Protein AF-A0A259JWK7-F1 (afdb_monomer_lite)

Foldseek 3Di:
DVQKAKWQFPVNQKIKIWSLDQDPVGDTDIDIGGNHDDPVRVVLLVVLVVLLNVLLVLLLQLLVLLVVCVVVLVVLVVVLVVLLVCLVVDDDLVSLVVSLVVLVVSLVSLVVSCVVRVVSLVSSVVSVVSSVVSLVNRPTDDDPPHHHPCVSSCVVSVVSNVSSVVSNVSSVVSNVSSVVSSVVSVVVSVVVVVVVVVVVVVVVVVVVVVVVVVVVVVLVVVLVVQLVVQLVVQLVVLVCCVVVVVCVVVVDPDPSVVSSVVSSVVSSVVSVVVSVVVVVVVVPPD

Secondary structure (DSSP, 8-state):
-TT-EEEEETTTTEEEEE---B-TTSPBP-EEEESS--HHHHHHHHHHHHHHHHHHHHHHTHHHHHHHHHHHHHHHHHHHHHHHHHHHH--SHHHHHHHHHHHHHHHHHHHHHHHHHHHHHHHHHHHHHHHHHHHHHH--EEPTTS--HHHHHHHHHHHHHHHHHHHHHHHHHHHHHHHHHHHHHHHHHHHHHHHHHHHHHHHHHHHHHHHHHHHHHHHHHHHHHHHHHHHHHHHHHHHHHHHTT-HHHHT----HHHHHHHHHHHHHHHHHHHHHHHHHHHSS--

Radius of gyration: 49.12 Å; chains: 1; bounding box: 76×31×148 Å

Sequence (286 aa):
RASLARSDVVNNAAEIVTDFKPDPSGFVRILVRDRGLGAEGAGALVQRVLEIETYRLLALLGLPEAQRLAPQIGKIEARLAQATNEMRQSEGLAANNALLDELVALAAELEAGATASLFRFGASRAYSEIVRLRLAIIREEQVAGFPTWQQFLERRMAPAMRTCLSVEERQSNISAKLARAADLLRTRVDVELEQQNRDLLTSMNERTRLQLRLQRTVEGLSVAAISYYVVSLVHLLAEGLHEGHLDAAVGLELEPGLVTALAVPVAVLAVWSLVRRIRLSHGDHD

pLDDT: mean 88.27, std 11.95, range [35.59, 97.5]

Structure (mmCIF, N/CA/C/O backbone):
data_AF-A0A259JWK7-F1
#
_entry.id   AF-A0A259JWK7-F1
#
loop_
_atom_site.group_PDB
_atom_site.id
_atom_site.type_symbol
_atom_site.label_atom_id
_atom_site.label_alt_id
_atom_site.label_comp_id
_atom_site.label_asym_id
_atom_site.label_entity_id
_atom_site.label_seq_id
_atom_site.pdbx_PDB_ins_code
_atom_site.Cartn_x
_atom_site.Cartn_y
_atom_site.Cartn_z
_atom_site.occupancy
_atom_site.B_iso_or_equiv
_atom_site.auth_seq_id
_atom_site.auth_comp_id
_atom_site.auth_asym_id
_atom_site.auth_atom_id
_atom_site.pdbx_PDB_model_num
ATOM 1 N N . ARG A 1 1 ? 4.428 -0.960 -41.294 1.00 49.16 1 ARG A N 1
ATOM 2 C CA . ARG A 1 1 ? 5.047 0.385 -41.143 1.00 49.16 1 ARG A CA 1
ATOM 3 C C . ARG A 1 1 ? 4.681 1.077 -39.826 1.00 49.16 1 ARG A C 1
ATOM 5 O O . ARG A 1 1 ? 5.573 1.662 -39.241 1.00 49.16 1 ARG A O 1
ATOM 12 N N . ALA A 1 2 ? 3.448 0.967 -39.312 1.00 59.84 2 ALA A N 1
ATOM 13 C CA . ALA A 1 2 ? 3.013 1.666 -38.087 1.00 59.84 2 ALA A CA 1
ATOM 14 C C . ALA A 1 2 ? 3.748 1.290 -36.771 1.00 59.84 2 ALA A C 1
ATOM 16 O O . ALA A 1 2 ? 3.548 1.954 -35.755 1.00 59.84 2 ALA A O 1
ATOM 17 N N . SER A 1 3 ? 4.590 0.246 -36.764 1.00 80.56 3 SER A N 1
ATOM 18 C CA . SER A 1 3 ? 5.367 -0.171 -35.587 1.00 80.56 3 SER A CA 1
ATOM 19 C C . SER A 1 3 ? 6.868 0.109 -35.674 1.00 80.56 3 SER A C 1
ATOM 21 O O . SER A 1 3 ? 7.558 -0.256 -34.737 1.00 80.56 3 SER A O 1
ATOM 23 N N . LEU A 1 4 ? 7.387 0.723 -36.742 1.00 92.69 4 LEU A N 1
ATOM 24 C CA . LEU A 1 4 ? 8.828 0.973 -36.865 1.00 92.69 4 LEU A CA 1
ATOM 25 C C . LEU A 1 4 ? 9.195 2.305 -36.198 1.00 92.69 4 LEU A C 1
ATOM 27 O O . LEU A 1 4 ? 8.617 3.331 -36.554 1.00 92.69 4 LEU A O 1
ATOM 31 N N . ALA A 1 5 ? 10.146 2.287 -35.268 1.00 95.31 5 ALA A N 1
ATOM 32 C CA . ALA A 1 5 ? 10.790 3.468 -34.704 1.00 95.31 5 ALA A CA 1
ATOM 33 C C . ALA A 1 5 ? 12.140 3.691 -35.390 1.00 95.31 5 ALA A C 1
ATOM 35 O O . ALA A 1 5 ? 12.911 2.746 -35.584 1.00 95.31 5 ALA A O 1
ATOM 36 N N . ARG A 1 6 ? 12.407 4.937 -35.778 1.00 96.94 6 ARG A N 1
ATOM 37 C CA . ARG A 1 6 ? 13.606 5.317 -36.524 1.00 96.94 6 ARG A CA 1
ATOM 38 C C . ARG A 1 6 ? 14.047 6.709 -36.101 1.00 96.94 6 ARG A C 1
ATOM 40 O O . ARG A 1 6 ? 13.255 7.646 -36.181 1.00 96.94 6 ARG A O 1
ATOM 47 N N . SER A 1 7 ? 15.311 6.815 -35.721 1.00 96.88 7 SER A N 1
ATOM 48 C CA . SER A 1 7 ? 15.931 8.067 -35.299 1.00 96.88 7 SER A CA 1
ATOM 49 C C . SER A 1 7 ? 17.318 8.174 -35.911 1.00 96.88 7 SER A C 1
ATOM 51 O O . SER A 1 7 ? 18.069 7.193 -35.911 1.00 96.88 7 SER A O 1
ATOM 53 N N . ASP A 1 8 ? 17.663 9.365 -36.384 1.00 97.50 8 ASP A N 1
ATOM 54 C CA . ASP A 1 8 ? 19.062 9.722 -36.586 1.00 97.50 8 ASP A CA 1
ATOM 55 C C . ASP A 1 8 ? 19.640 10.135 -35.222 1.00 97.50 8 ASP A C 1
ATOM 57 O O . ASP A 1 8 ? 18.932 10.679 -34.376 1.00 97.50 8 ASP A O 1
ATOM 61 N N . VAL A 1 9 ? 20.892 9.784 -34.938 1.00 96.19 9 VAL A N 1
ATOM 62 C CA . VAL A 1 9 ? 21.480 9.909 -33.595 1.00 96.19 9 VAL A CA 1
ATOM 63 C C . VAL A 1 9 ? 22.920 10.384 -33.662 1.00 96.19 9 VAL A C 1
ATOM 65 O O . VAL A 1 9 ? 23.575 10.269 -34.699 1.00 96.19 9 VAL A O 1
ATOM 68 N N . VAL A 1 10 ? 23.432 10.892 -32.535 1.00 93.31 10 VAL A N 1
ATOM 69 C CA . VAL A 1 10 ? 24.811 11.399 -32.439 1.00 93.31 10 VAL A CA 1
ATOM 70 C C . VAL A 1 10 ? 25.071 12.451 -33.533 1.00 93.31 10 VAL A C 1
ATOM 72 O O . VAL A 1 10 ? 26.026 12.357 -34.296 1.00 93.31 10 VAL A O 1
ATOM 75 N N . ASN A 1 11 ? 24.182 13.448 -33.634 1.00 91.12 11 ASN A N 1
ATOM 76 C CA . ASN A 1 11 ? 24.221 14.515 -34.646 1.00 91.12 11 ASN A CA 1
ATOM 77 C C . ASN A 1 11 ? 24.266 13.968 -36.092 1.00 91.12 11 ASN A C 1
ATOM 79 O O . ASN A 1 11 ? 25.140 14.340 -36.875 1.00 91.12 11 ASN A O 1
ATOM 83 N N . ASN A 1 12 ? 23.359 13.048 -36.437 1.00 92.62 12 ASN A N 1
ATOM 84 C CA . ASN A 1 12 ? 23.276 12.373 -37.745 1.00 92.62 12 ASN A CA 1
ATOM 85 C C . ASN A 1 12 ? 24.453 11.446 -38.122 1.00 92.62 12 ASN A C 1
ATOM 87 O O . ASN A 1 12 ? 24.474 10.918 -39.238 1.00 92.62 12 ASN A O 1
ATOM 91 N N . ALA A 1 13 ? 25.400 11.185 -37.212 1.00 94.31 13 ALA A N 1
ATOM 92 C CA . ALA A 1 13 ? 26.530 10.283 -37.458 1.00 94.31 13 ALA A CA 1
ATOM 93 C C . ALA A 1 13 ? 26.144 8.793 -37.443 1.00 94.31 13 ALA A C 1
ATOM 95 O O . ALA A 1 13 ? 26.915 7.949 -37.897 1.00 94.31 13 ALA A O 1
ATOM 96 N N . ALA A 1 14 ? 24.952 8.456 -36.950 1.00 97.06 14 ALA A N 1
ATOM 97 C CA . ALA A 1 14 ? 24.379 7.124 -37.069 1.00 97.06 14 ALA A CA 1
ATOM 98 C C . ALA A 1 14 ? 22.852 7.162 -37.100 1.00 97.06 14 ALA A C 1
ATOM 100 O O . ALA A 1 14 ? 22.220 8.190 -36.878 1.00 97.06 14 ALA A O 1
ATOM 101 N N . GLU A 1 15 ? 22.266 6.005 -37.369 1.00 97.31 15 GLU A N 1
ATOM 102 C CA . GLU A 1 15 ? 20.828 5.786 -37.385 1.00 97.31 15 GLU A CA 1
ATOM 103 C C . GLU A 1 15 ? 20.481 4.523 -36.604 1.00 97.31 15 GLU A C 1
ATOM 105 O O . GLU A 1 15 ? 21.136 3.489 -36.755 1.00 97.31 15 GLU A O 1
ATOM 110 N N . ILE A 1 16 ? 19.424 4.596 -35.796 1.00 97.44 16 ILE A N 1
ATOM 111 C CA . ILE A 1 16 ? 18.901 3.459 -35.039 1.00 97.44 16 ILE A CA 1
ATOM 112 C C . ILE A 1 16 ? 17.477 3.132 -35.477 1.00 97.44 16 ILE A C 1
ATOM 114 O O . ILE A 1 16 ? 16.615 4.008 -35.588 1.00 97.44 16 ILE A O 1
ATOM 118 N N . VAL A 1 17 ? 17.220 1.850 -35.737 1.00 97.44 17 VAL A N 1
ATOM 119 C CA . VAL A 1 17 ? 15.931 1.370 -36.246 1.00 97.44 17 VAL A CA 1
ATOM 120 C C . VAL A 1 17 ? 15.524 0.082 -35.545 1.00 97.44 17 VAL A C 1
ATOM 122 O O . VAL A 1 17 ? 16.284 -0.884 -35.503 1.00 97.44 17 VAL A O 1
ATOM 125 N N . THR A 1 18 ? 14.300 0.041 -35.030 1.00 96.06 18 THR A N 1
ATOM 126 C CA . THR A 1 18 ? 13.694 -1.183 -34.491 1.00 96.06 18 THR A CA 1
ATOM 127 C C . THR A 1 18 ? 12.175 -1.057 -34.473 1.00 96.06 18 THR A C 1
ATOM 129 O O . THR A 1 18 ? 11.631 0.046 -34.480 1.00 96.06 18 THR A O 1
ATOM 132 N N . ASP A 1 19 ? 11.465 -2.179 -34.459 1.00 93.69 19 ASP A N 1
ATOM 133 C CA . ASP A 1 19 ? 10.025 -2.219 -34.209 1.00 93.69 19 ASP A CA 1
ATOM 134 C C . ASP A 1 19 ? 9.667 -2.665 -32.779 1.00 93.69 19 ASP A C 1
ATOM 136 O O . ASP A 1 19 ? 8.480 -2.757 -32.446 1.00 93.69 19 ASP A O 1
ATOM 140 N N . PHE A 1 20 ? 10.682 -2.920 -31.938 1.00 92.62 20 PHE A N 1
ATOM 141 C CA . PHE A 1 20 ? 10.568 -3.469 -30.581 1.00 92.62 20 PHE A CA 1
ATOM 142 C C . PHE A 1 20 ? 9.717 -4.742 -30.489 1.00 92.62 20 PHE A C 1
ATOM 144 O O . PHE A 1 20 ? 9.185 -5.070 -29.422 1.00 92.62 20 PHE A O 1
ATOM 151 N N . LYS A 1 21 ? 9.556 -5.461 -31.604 1.00 91.88 21 LYS A N 1
ATOM 152 C CA . LYS A 1 21 ? 8.800 -6.702 -31.639 1.00 91.88 21 LYS A CA 1
ATOM 153 C C . LYS A 1 21 ? 9.763 -7.861 -31.379 1.00 91.88 21 LYS A C 1
ATOM 155 O O . LYS A 1 21 ? 10.733 -8.005 -32.124 1.00 91.88 21 LYS A O 1
ATOM 160 N N . PRO A 1 22 ? 9.515 -8.692 -30.353 1.00 92.31 22 PRO A N 1
ATOM 161 C CA . PRO A 1 22 ? 10.289 -9.907 -30.184 1.00 92.31 22 PRO A CA 1
ATOM 162 C C . PRO A 1 22 ? 10.011 -10.849 -31.359 1.00 92.31 22 PRO A C 1
ATOM 164 O O . PRO A 1 22 ? 8.868 -10.990 -31.812 1.00 92.31 22 PRO A O 1
ATOM 167 N N . ASP A 1 23 ? 11.061 -11.479 -31.865 1.00 92.19 23 ASP A N 1
ATOM 168 C CA . ASP A 1 23 ? 10.947 -12.582 -32.809 1.00 92.19 23 ASP A CA 1
ATOM 169 C C . ASP A 1 23 ? 10.484 -13.872 -32.089 1.00 92.19 23 ASP A C 1
ATOM 171 O O . ASP A 1 23 ? 10.299 -13.864 -30.867 1.00 92.19 23 ASP A O 1
ATOM 175 N N . PRO A 1 24 ? 10.235 -14.990 -32.801 1.00 94.75 24 PRO A N 1
ATOM 176 C CA . PRO A 1 24 ? 9.791 -16.237 -32.170 1.00 94.75 24 PRO A CA 1
ATOM 177 C C . PRO A 1 24 ? 10.747 -16.794 -31.105 1.00 94.75 24 PRO A C 1
ATOM 179 O O . PRO A 1 24 ? 10.321 -17.587 -30.271 1.00 94.75 24 PRO A O 1
ATOM 182 N N . SER A 1 25 ? 12.013 -16.372 -31.117 1.00 93.88 25 SER A N 1
ATOM 183 C CA . SER A 1 25 ? 13.021 -16.745 -30.125 1.00 93.88 25 SER A CA 1
ATOM 184 C C . SER A 1 25 ? 13.060 -15.781 -28.931 1.00 93.88 25 SER A C 1
ATOM 186 O O . SER A 1 25 ? 13.858 -15.974 -28.018 1.00 93.88 25 SER A O 1
ATOM 188 N N . GLY A 1 26 ? 12.211 -14.747 -28.918 1.00 90.50 26 GLY A N 1
ATOM 189 C CA . GLY A 1 26 ? 12.101 -13.766 -27.839 1.00 90.50 26 GLY A CA 1
ATOM 190 C C . GLY A 1 26 ? 13.043 -12.567 -27.962 1.00 90.50 26 GLY A C 1
ATOM 191 O O . GLY A 1 26 ? 13.050 -11.721 -27.070 1.00 90.50 26 GLY A O 1
ATOM 192 N N . PHE A 1 27 ? 13.814 -12.451 -29.049 1.00 92.00 27 PHE A N 1
ATOM 193 C CA . PHE A 1 27 ? 14.790 -11.374 -29.217 1.00 92.00 27 PHE A CA 1
ATOM 194 C C . PHE A 1 27 ? 14.227 -10.220 -30.042 1.00 92.00 27 PHE A C 1
ATOM 196 O O . PHE A 1 27 ? 13.566 -10.420 -31.061 1.00 92.00 27 PHE A O 1
ATOM 203 N N . VAL A 1 28 ? 14.533 -8.990 -29.631 1.00 94.12 28 VAL A N 1
ATOM 204 C CA . VAL A 1 28 ? 14.253 -7.789 -30.423 1.00 94.12 28 VAL A CA 1
ATOM 205 C C . VAL A 1 28 ? 15.433 -7.513 -31.344 1.00 94.12 28 VAL A C 1
ATOM 207 O O . VAL A 1 28 ? 16.586 -7.486 -30.916 1.00 94.12 28 VAL A O 1
ATOM 210 N N . ARG A 1 29 ? 15.144 -7.272 -32.623 1.00 94.88 29 ARG A N 1
ATOM 211 C CA . ARG A 1 29 ? 16.168 -6.886 -33.597 1.00 94.88 29 ARG A CA 1
ATOM 212 C C . ARG A 1 29 ? 16.310 -5.379 -33.631 1.00 94.88 29 ARG A C 1
ATOM 214 O O . ARG A 1 29 ? 15.329 -4.649 -33.779 1.00 94.88 29 ARG A O 1
ATOM 221 N N . ILE A 1 30 ? 17.549 -4.929 -33.532 1.00 96.69 30 ILE A N 1
ATOM 222 C CA . ILE A 1 30 ? 17.899 -3.521 -33.589 1.00 96.69 30 ILE A CA 1
ATOM 223 C C . ILE A 1 30 ? 18.953 -3.343 -34.671 1.00 96.69 30 ILE A C 1
ATOM 225 O O . ILE A 1 30 ? 20.005 -3.975 -34.629 1.00 96.69 30 ILE A O 1
ATOM 229 N N . LEU A 1 31 ? 18.662 -2.480 -35.638 1.00 97.00 31 LEU A N 1
ATOM 230 C CA . LEU A 1 31 ? 19.628 -2.050 -36.634 1.00 97.00 31 LEU A CA 1
ATOM 231 C C . LEU A 1 31 ? 20.287 -0.760 -36.151 1.00 97.00 31 LEU A C 1
ATOM 233 O O . LEU A 1 31 ? 19.600 0.234 -35.920 1.00 97.00 31 LEU A O 1
ATOM 237 N N . VAL A 1 32 ? 21.614 -0.778 -36.058 1.00 97.00 32 VAL A N 1
ATOM 238 C CA . VAL A 1 32 ? 22.441 0.418 -35.893 1.00 97.00 32 VAL A CA 1
ATOM 239 C C . VAL A 1 32 ? 23.220 0.604 -37.187 1.00 97.00 32 VAL A C 1
ATOM 241 O O . VAL A 1 32 ? 24.055 -0.228 -37.539 1.00 97.00 32 VAL A O 1
ATOM 244 N N . ARG A 1 33 ? 22.912 1.667 -37.926 1.00 96.62 33 ARG A N 1
ATOM 245 C CA . ARG A 1 33 ? 23.606 2.021 -39.160 1.00 96.62 33 ARG A CA 1
ATOM 246 C C . ARG A 1 33 ? 24.603 3.129 -38.868 1.00 96.62 33 ARG A C 1
ATOM 248 O O . ARG 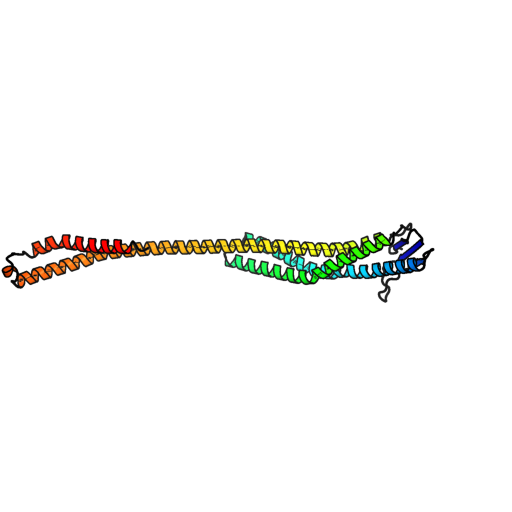A 1 33 ? 24.213 4.259 -38.591 1.00 96.62 33 ARG A O 1
ATOM 255 N N . ASP A 1 34 ? 25.877 2.795 -38.986 1.00 95.62 34 ASP A N 1
ATOM 256 C CA . ASP A 1 34 ? 26.969 3.757 -38.921 1.00 95.62 34 ASP A CA 1
ATOM 257 C C . ASP A 1 34 ? 26.997 4.649 -40.181 1.00 95.62 34 ASP A C 1
ATOM 259 O O . ASP A 1 34 ? 26.813 4.164 -41.304 1.00 95.62 34 ASP A O 1
ATOM 263 N N . ARG A 1 35 ? 27.184 5.960 -39.992 1.00 95.62 35 ARG A N 1
ATOM 264 C CA . ARG A 1 35 ? 27.345 6.975 -41.046 1.00 95.62 35 ARG A CA 1
ATOM 265 C C . ARG A 1 35 ? 28.584 7.858 -40.832 1.00 95.62 35 ARG A C 1
ATOM 267 O O . ARG A 1 35 ? 28.674 8.921 -41.442 1.00 95.62 35 ARG A O 1
ATOM 274 N N . GLY A 1 36 ? 29.530 7.439 -39.994 1.00 93.69 36 GLY A N 1
ATOM 275 C CA . GLY A 1 36 ? 30.754 8.194 -39.707 1.00 93.69 36 GLY A CA 1
ATOM 276 C C . GLY A 1 36 ? 31.149 8.221 -38.231 1.00 93.69 36 GLY A C 1
ATOM 277 O O . GLY A 1 36 ? 31.800 9.169 -37.795 1.00 93.69 36 GLY A O 1
ATOM 278 N N . LEU A 1 37 ? 30.742 7.226 -37.442 1.00 93.38 37 LEU A N 1
ATOM 279 C CA . LEU A 1 37 ? 31.170 7.064 -36.060 1.00 93.38 37 LEU A CA 1
ATOM 280 C C . LEU A 1 37 ? 32.618 6.563 -35.995 1.00 93.38 37 LEU A C 1
ATOM 282 O O . LEU A 1 37 ? 33.040 5.682 -36.738 1.00 93.38 37 LEU A O 1
ATOM 286 N N . GLY A 1 38 ? 33.379 7.079 -35.029 1.00 92.81 38 GLY A N 1
ATOM 287 C CA . GLY A 1 38 ? 34.607 6.417 -34.585 1.00 92.81 38 GLY A CA 1
ATOM 288 C C . GLY A 1 38 ? 34.293 5.127 -33.815 1.00 92.81 38 GLY A C 1
ATOM 289 O O . GLY A 1 38 ? 33.199 4.983 -33.267 1.00 92.81 38 GLY A O 1
ATOM 290 N N . ALA A 1 39 ? 35.264 4.213 -33.708 1.00 93.56 39 ALA A N 1
ATOM 291 C CA . ALA A 1 39 ? 35.083 2.911 -33.048 1.00 93.56 39 ALA A CA 1
ATOM 292 C C . ALA A 1 39 ? 34.547 3.024 -31.605 1.00 93.56 39 ALA A C 1
ATOM 294 O O . ALA A 1 39 ? 33.628 2.300 -31.222 1.00 93.56 39 ALA A O 1
ATOM 295 N N . GLU A 1 40 ? 35.059 3.979 -30.823 1.00 93.12 40 GLU A N 1
ATOM 296 C CA . GLU A 1 40 ? 34.575 4.254 -29.462 1.00 93.12 40 GLU A CA 1
ATOM 297 C C . GLU A 1 40 ? 33.122 4.751 -29.451 1.00 93.12 40 GLU A C 1
ATOM 299 O O . GLU A 1 40 ? 32.316 4.322 -28.625 1.00 93.12 40 GLU A O 1
ATOM 304 N N . GLY A 1 41 ? 32.760 5.620 -30.402 1.00 92.75 41 GLY A N 1
ATOM 305 C CA . GLY A 1 41 ? 31.400 6.137 -30.554 1.00 92.75 41 GLY A CA 1
ATOM 306 C C . GLY A 1 41 ? 30.404 5.049 -30.952 1.00 92.75 41 GLY A C 1
ATOM 307 O O . GLY A 1 41 ? 29.302 4.997 -30.405 1.00 92.75 41 GLY A O 1
ATOM 308 N N . ALA A 1 42 ? 30.811 4.142 -31.844 1.00 95.06 42 ALA A N 1
ATOM 309 C CA . ALA A 1 42 ? 30.022 2.974 -32.222 1.00 95.06 42 ALA A CA 1
ATOM 310 C C . ALA A 1 42 ? 29.799 2.037 -31.025 1.00 95.06 42 ALA A C 1
ATOM 312 O O . ALA A 1 42 ? 28.659 1.662 -30.749 1.00 95.06 42 ALA A O 1
ATOM 313 N N . GLY A 1 43 ? 30.853 1.733 -30.258 1.00 95.62 43 GLY A N 1
ATOM 314 C CA . GLY A 1 43 ? 30.752 0.926 -29.038 1.00 95.62 43 GLY A CA 1
ATOM 315 C C . GLY A 1 43 ? 29.824 1.550 -27.993 1.00 95.62 43 GLY A C 1
ATOM 316 O O . GLY A 1 43 ? 28.911 0.888 -27.499 1.00 95.62 43 GLY A O 1
ATOM 317 N N . ALA A 1 44 ? 29.986 2.848 -27.719 1.00 94.81 44 ALA A N 1
ATOM 318 C CA . ALA A 1 44 ? 29.141 3.573 -26.774 1.00 94.81 44 ALA A CA 1
ATOM 319 C C . ALA A 1 44 ? 27.670 3.634 -27.220 1.00 94.81 44 ALA A C 1
ATOM 321 O O . ALA A 1 44 ? 26.768 3.522 -26.386 1.00 94.81 44 ALA A O 1
ATOM 322 N N . LEU A 1 45 ? 27.402 3.802 -28.522 1.00 96.25 45 LEU A N 1
ATOM 323 C CA . LEU A 1 45 ? 26.040 3.787 -29.058 1.00 96.25 45 LEU A CA 1
ATOM 324 C C . LEU A 1 45 ? 25.398 2.406 -28.900 1.00 96.25 45 LEU A C 1
ATOM 326 O O . LEU A 1 45 ? 24.286 2.314 -28.381 1.00 96.25 45 LEU A O 1
ATOM 330 N N . VAL A 1 46 ? 26.102 1.341 -29.293 1.00 96.50 46 VAL A N 1
ATOM 331 C CA . VAL A 1 46 ? 25.607 -0.038 -29.164 1.00 96.50 46 VAL A CA 1
ATOM 332 C C . VAL A 1 46 ? 25.343 -0.383 -27.700 1.00 96.50 46 VAL A C 1
ATOM 334 O O . VAL A 1 46 ? 24.275 -0.904 -27.385 1.00 96.50 46 VAL A O 1
ATOM 337 N N . GLN A 1 47 ? 26.250 -0.026 -26.787 1.00 96.44 47 GLN A N 1
ATOM 338 C CA . GLN A 1 47 ? 26.043 -0.233 -25.354 1.00 96.44 47 GLN A CA 1
ATOM 339 C C . GLN A 1 47 ? 24.772 0.470 -24.858 1.00 96.44 47 GLN A C 1
ATOM 341 O O . GLN A 1 47 ? 23.944 -0.155 -24.201 1.00 96.44 47 GLN A O 1
ATOM 346 N N . ARG A 1 48 ? 24.567 1.748 -25.201 1.00 95.75 48 ARG A N 1
ATOM 347 C CA . ARG A 1 48 ? 23.369 2.499 -24.779 1.00 95.75 48 ARG A CA 1
ATOM 348 C C . ARG A 1 48 ? 22.084 1.896 -25.332 1.00 95.75 48 ARG A C 1
ATOM 350 O O . ARG A 1 48 ? 21.086 1.836 -24.623 1.00 95.75 48 ARG A O 1
ATOM 357 N N . VAL A 1 49 ? 22.113 1.445 -26.582 1.00 96.19 49 VAL A N 1
ATOM 358 C CA . VAL A 1 49 ? 20.995 0.751 -27.226 1.00 96.19 49 VAL A CA 1
ATOM 359 C C . VAL A 1 49 ? 20.648 -0.545 -26.482 1.00 96.19 49 VAL A C 1
ATOM 361 O O . VAL A 1 49 ? 19.474 -0.788 -26.200 1.00 96.19 49 VAL A O 1
ATOM 364 N N . LEU A 1 50 ? 21.651 -1.345 -26.106 1.00 96.50 50 LEU A N 1
ATOM 365 C CA . LEU A 1 50 ? 21.455 -2.572 -25.326 1.00 96.50 50 LEU A CA 1
ATOM 366 C C . LEU A 1 50 ? 20.944 -2.285 -23.908 1.00 96.50 50 LEU A C 1
ATOM 368 O O . LEU A 1 50 ? 20.057 -2.985 -23.417 1.00 96.50 50 LEU A O 1
ATOM 372 N N . GLU A 1 51 ? 21.461 -1.242 -23.259 1.00 97.00 51 GLU A N 1
ATOM 373 C CA . GLU A 1 51 ? 20.989 -0.796 -21.947 1.00 97.00 51 GLU A CA 1
ATOM 374 C C . GLU A 1 51 ? 19.522 -0.354 -22.009 1.00 97.00 51 GLU A C 1
ATOM 376 O O . GLU A 1 51 ? 18.735 -0.759 -21.157 1.00 97.00 51 GLU A O 1
ATOM 381 N N . ILE A 1 52 ? 19.122 0.412 -23.032 1.00 97.06 52 ILE A N 1
ATOM 382 C CA . ILE A 1 52 ? 17.720 0.812 -23.231 1.00 97.06 52 ILE A CA 1
ATOM 383 C C . ILE A 1 52 ? 16.820 -0.415 -23.329 1.00 97.06 52 ILE A C 1
ATOM 385 O O . ILE A 1 52 ? 15.806 -0.471 -22.637 1.00 97.06 52 ILE A O 1
ATOM 389 N N . GLU A 1 53 ? 17.180 -1.399 -24.152 1.00 95.38 53 GLU A N 1
ATOM 390 C CA . GLU A 1 53 ? 16.361 -2.602 -24.316 1.00 95.38 53 GLU A CA 1
ATOM 391 C C . GLU A 1 53 ? 16.282 -3.420 -23.020 1.00 95.38 53 GLU A C 1
ATOM 393 O O . GLU A 1 53 ? 15.198 -3.834 -22.605 1.00 95.38 53 GLU A O 1
ATOM 398 N N . THR A 1 54 ? 17.407 -3.571 -22.323 1.00 96.06 54 THR A N 1
ATOM 399 C CA . THR A 1 54 ? 17.476 -4.298 -21.049 1.00 96.06 54 THR A CA 1
ATOM 400 C C . THR A 1 54 ? 16.616 -3.622 -19.980 1.00 96.06 54 THR A C 1
ATOM 402 O O . THR A 1 54 ? 15.737 -4.249 -19.383 1.00 96.06 54 THR A O 1
ATOM 405 N N . TYR A 1 55 ? 16.818 -2.323 -19.753 1.00 97.25 55 TYR A N 1
ATOM 406 C CA . TYR A 1 55 ? 16.091 -1.584 -18.724 1.00 97.25 55 TYR A CA 1
ATOM 407 C C . TYR A 1 55 ? 14.625 -1.355 -19.084 1.00 97.25 55 TYR A C 1
ATOM 409 O O . TYR A 1 55 ? 13.792 -1.309 -18.182 1.00 97.25 55 TYR A O 1
ATOM 417 N N . ARG A 1 56 ? 14.267 -1.294 -20.373 1.00 95.56 56 ARG A N 1
ATOM 418 C CA . ARG A 1 56 ? 12.866 -1.274 -20.814 1.00 95.56 56 ARG A CA 1
ATOM 419 C C . ARG A 1 56 ? 12.122 -2.512 -20.332 1.00 95.56 56 ARG A C 1
ATOM 421 O O . ARG A 1 56 ? 11.022 -2.382 -19.800 1.00 95.56 56 ARG A O 1
ATOM 428 N N . LEU A 1 57 ? 12.703 -3.696 -20.518 1.00 95.00 57 LEU A N 1
ATOM 429 C CA . LEU A 1 57 ? 12.086 -4.949 -20.083 1.00 95.00 57 LEU A CA 1
ATOM 430 C C . LEU A 1 57 ? 11.975 -5.006 -18.557 1.00 95.00 57 LEU A C 1
ATOM 432 O O . LEU A 1 57 ? 10.903 -5.313 -18.039 1.00 95.00 57 LEU A O 1
ATOM 436 N N . LEU A 1 58 ? 13.037 -4.623 -17.841 1.00 96.06 58 LEU A N 1
ATOM 437 C CA . LEU A 1 58 ? 13.033 -4.581 -16.376 1.00 96.06 58 LEU A CA 1
ATOM 438 C C . LEU A 1 58 ? 12.012 -3.580 -15.816 1.00 96.06 58 LEU A C 1
ATOM 440 O O . LEU A 1 58 ? 11.321 -3.892 -14.848 1.00 96.06 58 LEU A O 1
ATOM 444 N N . ALA A 1 59 ? 11.860 -2.411 -16.444 1.00 96.50 59 ALA A N 1
ATOM 445 C CA . ALA A 1 59 ? 10.865 -1.412 -16.057 1.00 96.50 59 ALA A CA 1
ATOM 446 C C . ALA A 1 59 ? 9.425 -1.934 -16.192 1.00 96.50 59 ALA A C 1
ATOM 448 O O . ALA A 1 59 ? 8.544 -1.557 -15.422 1.00 96.50 59 ALA A O 1
ATOM 449 N N . LEU A 1 60 ? 9.173 -2.831 -17.149 1.00 95.94 60 LEU A N 1
ATOM 450 C CA . LEU A 1 60 ? 7.847 -3.406 -17.381 1.00 95.94 60 LEU A CA 1
ATOM 451 C C . LEU A 1 60 ? 7.497 -4.551 -16.419 1.00 95.94 60 LEU A C 1
ATOM 453 O O . LEU A 1 60 ? 6.331 -4.940 -16.350 1.00 95.94 60 LEU A O 1
ATOM 457 N N . LEU A 1 61 ? 8.450 -5.047 -15.622 1.00 95.06 61 LEU A N 1
ATOM 458 C CA . LEU A 1 61 ? 8.204 -6.105 -14.633 1.00 95.06 61 LEU A CA 1
ATOM 459 C C . LEU A 1 61 ? 7.326 -5.659 -13.453 1.00 95.06 61 LEU A C 1
ATOM 461 O O . LEU A 1 61 ? 6.910 -6.505 -12.658 1.00 95.06 61 LEU A O 1
ATOM 465 N N . GLY A 1 62 ? 7.053 -4.360 -13.306 1.00 94.62 62 GLY A N 1
ATOM 466 C CA . GLY A 1 62 ? 6.091 -3.847 -12.330 1.00 94.62 62 GLY A CA 1
ATOM 467 C C . GLY A 1 62 ? 4.634 -4.042 -12.740 1.00 94.62 62 GLY A C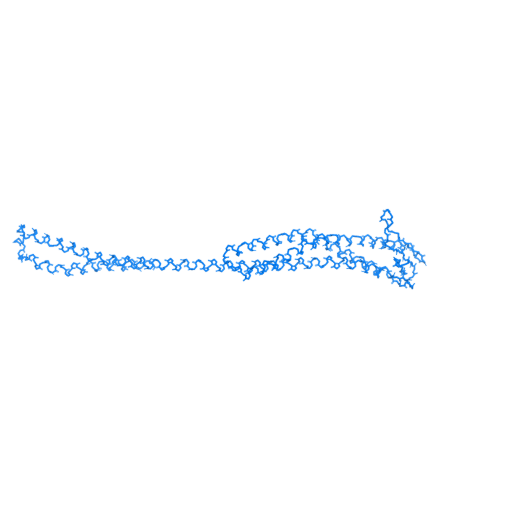 1
ATOM 468 O O . GLY A 1 62 ? 3.786 -4.253 -11.878 1.00 94.62 62 GLY A O 1
ATOM 469 N N . LEU A 1 63 ? 4.327 -4.035 -14.041 1.00 96.12 63 LEU A N 1
ATOM 470 C CA . LEU A 1 63 ? 2.942 -4.102 -14.512 1.00 96.12 63 LEU A CA 1
ATOM 471 C C . LEU A 1 63 ? 2.219 -5.399 -14.096 1.00 96.12 63 LEU A C 1
ATOM 473 O O . LEU A 1 63 ? 1.094 -5.290 -13.607 1.00 96.12 63 LEU A O 1
ATOM 477 N N . PRO A 1 64 ? 2.820 -6.600 -14.220 1.00 95.19 64 PRO A N 1
ATOM 478 C CA . PRO A 1 64 ? 2.173 -7.831 -13.770 1.00 95.19 64 PRO A CA 1
ATOM 479 C C . PRO A 1 64 ? 1.859 -7.825 -12.269 1.00 95.19 64 PRO A C 1
ATOM 481 O O . PRO A 1 64 ? 0.785 -8.267 -11.872 1.00 95.19 64 PRO A O 1
ATOM 484 N N . GLU A 1 65 ? 2.744 -7.267 -11.435 1.00 93.69 65 GLU A N 1
ATOM 485 C CA . GLU A 1 65 ? 2.482 -7.133 -9.995 1.00 93.69 65 GLU A CA 1
ATOM 486 C C . GLU A 1 65 ? 1.338 -6.157 -9.713 1.00 93.69 65 GLU A C 1
ATOM 488 O O . GLU A 1 65 ? 0.455 -6.452 -8.909 1.00 93.69 65 GLU A O 1
ATOM 493 N N . ALA A 1 66 ? 1.297 -5.024 -10.419 1.00 94.88 66 ALA A N 1
ATOM 494 C CA . ALA A 1 66 ? 0.204 -4.065 -10.297 1.00 94.88 66 ALA A CA 1
ATOM 495 C C . ALA A 1 66 ? -1.145 -4.695 -10.686 1.00 94.88 66 ALA A C 1
ATOM 497 O O . ALA A 1 66 ? -2.140 -4.527 -9.981 1.00 94.88 66 ALA A O 1
ATOM 498 N N . GLN A 1 67 ? -1.174 -5.476 -11.769 1.00 95.00 67 GLN A N 1
ATOM 499 C CA . GLN A 1 67 ? -2.365 -6.205 -12.215 1.00 95.00 67 GLN A CA 1
ATOM 500 C C . GLN A 1 67 ? -2.779 -7.308 -11.235 1.00 95.00 67 GLN A C 1
ATOM 502 O O . GLN A 1 67 ? -3.973 -7.505 -11.020 1.00 95.00 67 GLN A O 1
ATOM 507 N N . ARG A 1 68 ? -1.815 -7.998 -10.614 1.00 93.19 68 ARG A N 1
ATOM 508 C CA . ARG A 1 68 ? -2.073 -9.027 -9.599 1.00 93.19 68 ARG A CA 1
ATOM 509 C C . ARG A 1 68 ? -2.690 -8.437 -8.328 1.00 93.19 68 ARG A C 1
ATOM 511 O O . ARG A 1 68 ? -3.597 -9.042 -7.764 1.00 93.19 68 ARG A O 1
ATOM 518 N N . LEU A 1 69 ? -2.219 -7.270 -7.886 1.00 93.00 69 LEU A N 1
ATOM 519 C CA . LEU A 1 69 ? -2.685 -6.614 -6.657 1.00 93.00 69 LEU A CA 1
ATOM 520 C C . LEU A 1 69 ? -3.990 -5.829 -6.831 1.00 93.00 69 LEU A C 1
ATOM 522 O O . LEU A 1 69 ? -4.769 -5.720 -5.883 1.00 93.00 69 LEU A O 1
ATOM 526 N N . ALA A 1 70 ? -4.257 -5.293 -8.024 1.00 93.19 70 ALA A N 1
ATOM 527 C CA . ALA A 1 70 ? -5.402 -4.412 -8.262 1.00 93.19 70 ALA A CA 1
ATOM 528 C C . ALA A 1 70 ? -6.769 -4.984 -7.808 1.00 93.19 70 ALA A C 1
ATOM 530 O O . ALA A 1 70 ? -7.527 -4.230 -7.188 1.00 93.19 70 ALA A O 1
ATOM 531 N N . PRO A 1 71 ? -7.108 -6.273 -8.039 1.00 94.56 71 PRO A N 1
ATOM 532 C CA . PRO A 1 71 ? -8.367 -6.846 -7.563 1.00 94.56 71 PRO A CA 1
ATOM 533 C C . PRO A 1 71 ? -8.458 -6.912 -6.036 1.00 94.56 71 PRO A C 1
ATOM 535 O O . PRO A 1 71 ? -9.513 -6.626 -5.474 1.00 94.56 71 PRO A O 1
ATOM 538 N N . GLN A 1 72 ? -7.364 -7.274 -5.362 1.00 93.69 72 GLN A N 1
ATOM 539 C CA . GLN A 1 72 ? -7.314 -7.370 -3.902 1.00 93.69 72 GLN A CA 1
ATOM 540 C C . GLN A 1 72 ? -7.472 -5.989 -3.261 1.00 93.69 72 GLN A C 1
ATOM 542 O O . GLN A 1 72 ? -8.320 -5.805 -2.394 1.00 93.69 72 GLN A O 1
ATOM 547 N N . ILE A 1 73 ? -6.749 -4.991 -3.775 1.00 95.12 73 ILE A N 1
ATOM 548 C CA . ILE A 1 73 ? -6.880 -3.589 -3.358 1.00 95.12 73 ILE A CA 1
ATOM 549 C C . ILE A 1 73 ? -8.325 -3.104 -3.520 1.00 95.12 73 ILE A C 1
ATOM 551 O O . ILE A 1 73 ? -8.863 -2.463 -2.623 1.00 95.12 73 ILE A O 1
ATOM 555 N N . GLY A 1 74 ? -8.978 -3.444 -4.638 1.00 96.19 74 GLY A N 1
ATOM 556 C CA . GLY A 1 74 ? -10.384 -3.105 -4.861 1.00 96.19 74 GLY A CA 1
ATOM 557 C C . GLY A 1 74 ? -11.333 -3.722 -3.827 1.00 96.19 74 GLY A C 1
ATOM 558 O O . GLY A 1 74 ? -12.262 -3.050 -3.384 1.00 96.19 74 GLY A O 1
ATOM 559 N N . LYS A 1 75 ? -11.089 -4.969 -3.401 1.00 96.25 75 LYS A N 1
ATOM 560 C CA . LYS A 1 75 ? -11.878 -5.626 -2.343 1.00 96.25 75 LYS A CA 1
ATOM 561 C C . LYS A 1 75 ? -11.695 -4.944 -0.988 1.00 96.25 75 LYS A C 1
ATOM 563 O O . LYS A 1 75 ? -12.688 -4.662 -0.325 1.00 96.25 75 LYS A O 1
ATOM 568 N N . ILE A 1 76 ? -10.451 -4.645 -0.610 1.00 96.81 76 ILE A N 1
ATOM 569 C CA . ILE A 1 76 ? -10.132 -3.960 0.652 1.00 96.81 76 ILE A CA 1
ATOM 570 C C . ILE A 1 76 ? -10.778 -2.572 0.677 1.00 96.81 76 ILE A C 1
ATOM 572 O O . ILE A 1 76 ? -11.408 -2.200 1.662 1.00 96.81 76 ILE A O 1
ATOM 576 N N . GLU A 1 77 ? -10.681 -1.821 -0.421 1.00 96.12 77 GLU A N 1
ATOM 577 C CA . GLU A 1 77 ? -11.285 -0.492 -0.541 1.00 96.12 77 GLU A CA 1
ATOM 578 C C . GLU A 1 77 ? -12.814 -0.534 -0.402 1.00 96.12 77 GLU A C 1
ATOM 580 O O . GLU A 1 77 ? -13.391 0.268 0.336 1.00 96.12 77 GLU A O 1
ATOM 585 N N . ALA A 1 78 ? -13.471 -1.497 -1.057 1.00 97.06 78 ALA A N 1
ATOM 586 C CA . ALA A 1 78 ? -14.911 -1.698 -0.931 1.00 97.06 78 ALA A CA 1
ATOM 587 C C . ALA A 1 78 ? -15.310 -2.076 0.504 1.00 97.06 78 ALA A C 1
ATOM 589 O O . ALA A 1 78 ? -16.266 -1.511 1.045 1.00 97.06 78 ALA A O 1
ATOM 590 N N . ARG A 1 79 ? -14.562 -2.981 1.152 1.00 97.00 79 ARG A N 1
ATOM 591 C CA . ARG A 1 79 ? -14.875 -3.393 2.523 1.00 97.00 79 ARG A CA 1
ATOM 592 C C . ARG A 1 79 ? -14.633 -2.279 3.532 1.00 97.00 79 ARG A C 1
ATOM 594 O O . ARG A 1 79 ? -15.474 -2.087 4.404 1.00 97.00 79 ARG A O 1
ATOM 601 N N . LEU A 1 80 ? -13.565 -1.496 3.377 1.00 96.69 80 LEU A N 1
ATOM 602 C CA . LEU A 1 80 ? -13.314 -0.297 4.178 1.00 96.69 80 LEU A CA 1
ATOM 603 C C . LEU A 1 80 ? -14.480 0.698 4.072 1.00 96.69 80 LEU A C 1
ATOM 605 O O . LEU A 1 80 ? -14.912 1.246 5.086 1.00 96.69 80 LEU A O 1
ATOM 609 N N . ALA A 1 81 ? -15.004 0.933 2.864 1.00 95.75 81 ALA A N 1
ATOM 610 C CA . ALA A 1 81 ? -16.151 1.819 2.673 1.00 95.75 81 ALA A CA 1
ATOM 611 C C . ALA A 1 81 ? -17.397 1.301 3.412 1.00 95.75 81 ALA A C 1
ATOM 613 O O . ALA A 1 81 ? -18.084 2.073 4.084 1.00 95.75 81 ALA A O 1
ATOM 614 N N . GLN A 1 82 ? -17.649 -0.009 3.344 1.00 95.75 82 GLN A N 1
ATOM 615 C CA . GLN A 1 82 ? -18.735 -0.654 4.079 1.00 95.75 82 GLN A CA 1
ATOM 616 C C . GLN A 1 82 ? -18.530 -0.557 5.601 1.00 95.75 82 GLN A C 1
ATOM 618 O O . GLN A 1 82 ? -19.438 -0.114 6.298 1.00 95.75 82 GLN A O 1
ATOM 623 N N . ALA A 1 83 ? -17.335 -0.880 6.105 1.00 94.50 83 ALA A N 1
ATOM 624 C CA . ALA A 1 83 ? -17.005 -0.831 7.530 1.00 94.50 83 ALA A CA 1
ATOM 625 C C . ALA A 1 83 ? -17.143 0.593 8.087 1.00 94.50 83 ALA A C 1
ATOM 627 O O . ALA A 1 83 ? -17.720 0.802 9.147 1.00 94.50 83 ALA A O 1
ATOM 628 N N . THR A 1 84 ? -16.720 1.606 7.325 1.00 92.56 84 THR A N 1
ATOM 629 C CA . THR A 1 84 ? -16.889 3.018 7.709 1.00 92.56 84 THR A CA 1
ATOM 630 C C . THR A 1 84 ? -18.370 3.418 7.791 1.00 92.56 84 THR A C 1
ATOM 632 O O . THR A 1 84 ? -18.753 4.240 8.625 1.00 92.56 84 THR A O 1
ATOM 635 N N . ASN A 1 85 ? -19.234 2.848 6.943 1.00 93.12 85 ASN A N 1
ATOM 636 C CA . ASN A 1 85 ? -20.677 3.070 7.035 1.00 93.12 85 ASN A CA 1
ATOM 637 C C . ASN A 1 85 ? -21.304 2.315 8.221 1.00 93.12 85 ASN A C 1
ATOM 639 O O . ASN A 1 85 ? -22.158 2.874 8.905 1.00 93.12 85 ASN A O 1
ATOM 643 N N . GLU A 1 86 ? -20.851 1.092 8.500 1.00 93.62 86 GLU A N 1
ATOM 644 C CA . GLU A 1 86 ? -21.255 0.307 9.674 1.00 93.62 86 GLU A CA 1
ATOM 645 C C . GLU A 1 86 ? -20.849 1.008 10.974 1.00 93.62 86 GLU A C 1
ATOM 647 O O . GLU A 1 86 ? -21.671 1.126 11.876 1.00 93.62 86 GLU A O 1
ATOM 652 N N . MET A 1 87 ? -19.655 1.608 11.045 1.00 91.38 87 MET A N 1
ATOM 653 C CA . MET A 1 87 ? -19.217 2.415 12.192 1.00 91.38 87 MET A CA 1
ATOM 654 C C . MET A 1 87 ? -20.195 3.546 12.538 1.00 91.38 87 MET A C 1
ATOM 656 O O . MET A 1 87 ? -20.356 3.871 13.710 1.00 91.38 87 MET A O 1
ATOM 660 N N . ARG A 1 88 ? -20.867 4.149 11.547 1.00 88.62 88 ARG A N 1
ATOM 661 C CA . ARG A 1 88 ? -21.878 5.196 11.786 1.00 88.62 88 ARG A CA 1
ATOM 662 C C . ARG A 1 88 ? -23.182 4.665 12.382 1.00 88.62 88 ARG A C 1
ATOM 664 O O . ARG A 1 88 ? -23.896 5.441 13.004 1.00 88.62 88 ARG A O 1
ATOM 671 N N . GLN A 1 89 ? -23.518 3.405 12.125 1.00 89.19 89 GLN A N 1
ATOM 672 C CA . GLN A 1 89 ? -24.780 2.778 12.539 1.00 89.19 89 GLN A CA 1
ATOM 673 C C . GLN A 1 89 ? -24.612 1.869 13.761 1.00 89.19 89 GLN A C 1
ATOM 675 O O . GLN A 1 89 ? -25.588 1.565 14.434 1.00 89.19 89 GLN A O 1
ATOM 680 N N . SER A 1 90 ? -23.384 1.423 14.025 1.00 83.81 90 SER A N 1
ATOM 681 C CA . SER A 1 90 ? -23.038 0.529 15.122 1.00 83.81 90 SER A CA 1
ATOM 682 C C . SER A 1 90 ? -23.271 1.206 16.467 1.00 83.81 90 SER A C 1
ATOM 684 O O . SER A 1 90 ? -22.835 2.341 16.684 1.00 83.81 90 SER A O 1
ATOM 686 N N . GLU A 1 91 ? -23.913 0.479 17.373 1.00 82.00 91 GLU A N 1
ATOM 687 C CA . GLU A 1 91 ? -24.092 0.824 18.778 1.00 82.00 91 GLU A CA 1
ATOM 688 C C . GLU A 1 91 ? -23.664 -0.371 19.629 1.00 82.00 91 GLU A C 1
ATOM 690 O O . GLU A 1 91 ? -23.930 -1.526 19.286 1.00 82.00 91 GLU A O 1
ATOM 695 N N . GLY A 1 92 ? -23.000 -0.092 20.747 1.00 85.56 92 GLY A N 1
ATOM 696 C CA . GLY A 1 92 ? -22.527 -1.118 21.659 1.00 85.56 92 GLY A CA 1
ATOM 697 C C . GLY A 1 92 ? -21.080 -1.554 21.418 1.00 85.56 92 GLY A C 1
ATOM 698 O O . GLY A 1 92 ? -20.608 -1.757 20.294 1.00 85.56 92 GLY A O 1
ATOM 699 N N . LEU A 1 93 ? -20.402 -1.798 22.533 1.00 87.56 93 LEU A N 1
ATOM 700 C CA . LEU A 1 93 ? -19.025 -2.278 22.616 1.00 87.56 93 LEU A CA 1
ATOM 701 C C . LEU A 1 93 ? -18.713 -3.525 21.782 1.00 87.56 93 LEU A C 1
ATOM 703 O O . LEU A 1 93 ? -17.662 -3.578 21.149 1.00 87.56 93 LEU A O 1
ATOM 707 N N . ALA A 1 94 ? -19.590 -4.530 21.757 1.00 89.06 94 ALA A N 1
ATOM 708 C CA . ALA A 1 94 ? -19.320 -5.769 21.022 1.00 89.06 94 ALA A CA 1
ATOM 709 C C . ALA A 1 94 ? -19.248 -5.540 19.501 1.00 89.06 94 ALA A C 1
ATOM 711 O O . ALA A 1 94 ? -18.331 -6.031 18.845 1.00 89.06 94 ALA A O 1
ATOM 712 N N . ALA A 1 95 ? -20.177 -4.751 18.951 1.00 90.75 95 ALA A N 1
ATOM 713 C CA . ALA A 1 95 ? -20.206 -4.421 17.529 1.00 90.75 95 ALA A CA 1
ATOM 714 C C . ALA A 1 95 ? -19.019 -3.527 17.131 1.00 90.75 95 ALA A C 1
ATOM 716 O O . ALA A 1 95 ? -18.379 -3.764 16.106 1.00 90.75 95 ALA A O 1
ATOM 717 N N . ASN A 1 96 ? -18.665 -2.556 17.980 1.00 91.44 96 ASN A N 1
ATOM 718 C CA . ASN A 1 96 ? -17.505 -1.693 17.755 1.00 91.44 96 ASN A CA 1
ATOM 719 C C . ASN A 1 96 ? -16.176 -2.470 17.803 1.00 91.44 96 ASN A C 1
ATOM 721 O O . ASN A 1 96 ? -15.312 -2.227 16.965 1.00 91.44 96 ASN A O 1
ATOM 725 N N . ASN A 1 97 ? -16.014 -3.430 18.721 1.00 91.62 97 ASN A N 1
ATOM 726 C CA . ASN A 1 97 ? -14.817 -4.281 18.760 1.00 91.62 97 ASN A CA 1
ATOM 727 C C . ASN A 1 97 ? -14.707 -5.180 17.519 1.00 91.62 97 ASN A C 1
ATOM 729 O O . ASN A 1 97 ? -13.639 -5.253 16.921 1.00 91.62 97 ASN A O 1
ATOM 733 N N . ALA A 1 98 ? -15.810 -5.791 17.073 1.00 93.00 98 ALA A N 1
ATOM 734 C CA . ALA A 1 98 ? -15.803 -6.619 15.865 1.00 93.00 98 ALA A CA 1
ATOM 735 C C . ALA A 1 98 ? -15.402 -5.822 14.608 1.00 93.00 98 ALA A C 1
ATOM 737 O O . ALA A 1 98 ? -14.607 -6.295 13.796 1.00 93.00 98 ALA A O 1
ATOM 738 N N . LEU A 1 99 ? -15.905 -4.590 14.469 1.00 95.00 99 LEU A N 1
ATOM 739 C CA . LEU A 1 99 ? -15.500 -3.686 13.389 1.00 95.00 99 LEU A CA 1
ATOM 740 C C . LEU A 1 99 ? -14.020 -3.287 13.488 1.00 95.00 99 LEU A C 1
ATOM 742 O O . LEU A 1 99 ? -13.357 -3.139 12.462 1.00 95.00 99 LEU A O 1
ATOM 746 N N . LEU A 1 100 ? -13.486 -3.116 14.701 1.00 94.94 100 LEU A N 1
ATOM 747 C CA . LEU A 1 100 ? -12.076 -2.788 14.906 1.00 94.94 100 LEU A CA 1
ATOM 748 C C . LEU A 1 100 ? -11.172 -3.943 14.472 1.00 94.94 100 LEU A C 1
ATOM 750 O O . LEU A 1 100 ? -10.224 -3.712 13.720 1.00 94.94 100 LEU A O 1
ATOM 754 N N . ASP A 1 101 ? -11.496 -5.169 14.882 1.00 94.44 101 ASP A N 1
ATOM 755 C CA . ASP A 1 101 ? -10.759 -6.374 14.487 1.00 94.44 101 ASP A CA 1
ATOM 756 C C . ASP A 1 101 ? -10.727 -6.533 12.965 1.00 94.44 101 ASP A C 1
ATOM 758 O O . ASP A 1 101 ? -9.693 -6.852 12.373 1.00 94.44 101 ASP A O 1
ATOM 762 N N . GLU A 1 102 ? -11.844 -6.239 12.306 1.00 95.38 102 GLU A N 1
ATOM 763 C CA . GLU A 1 102 ? -11.927 -6.271 10.855 1.00 95.38 102 GLU A CA 1
ATOM 764 C C . GLU A 1 102 ? -11.073 -5.195 10.174 1.00 95.38 102 GLU A C 1
ATOM 766 O O . GLU A 1 102 ? -10.360 -5.496 9.215 1.00 95.38 102 GLU A O 1
ATOM 771 N N . LEU A 1 103 ? -11.094 -3.950 10.662 1.00 96.00 103 LEU A N 1
ATOM 772 C CA . LEU A 1 103 ? -10.236 -2.887 10.126 1.00 96.00 103 LEU A CA 1
ATOM 773 C C . LEU A 1 103 ? -8.749 -3.238 10.278 1.00 96.00 103 LEU A C 1
ATOM 775 O O . LEU A 1 103 ? -7.964 -2.995 9.359 1.00 96.00 103 LEU A O 1
ATOM 779 N N . VAL A 1 104 ? -8.367 -3.850 11.402 1.00 95.00 104 VAL A N 1
ATOM 780 C CA . VAL A 1 104 ? -7.000 -4.336 11.639 1.00 95.00 104 VAL A CA 1
ATOM 781 C C . VAL A 1 104 ? -6.647 -5.474 10.678 1.00 95.00 104 VAL A C 1
ATOM 783 O O . VAL A 1 104 ? -5.557 -5.469 10.104 1.00 95.00 104 VAL A O 1
ATOM 786 N N . ALA A 1 105 ? -7.565 -6.414 10.438 1.00 95.50 105 ALA A N 1
ATOM 787 C CA . ALA A 1 105 ? -7.357 -7.502 9.484 1.00 95.50 105 ALA A CA 1
ATOM 788 C C . ALA A 1 105 ? -7.178 -6.985 8.044 1.00 95.50 105 ALA A C 1
ATOM 790 O O . ALA A 1 105 ? -6.249 -7.402 7.351 1.00 95.50 105 ALA A O 1
ATOM 791 N N . LEU A 1 106 ? -8.006 -6.025 7.614 1.00 96.56 106 LEU A N 1
ATOM 792 C CA . LEU A 1 106 ? -7.881 -5.369 6.307 1.00 96.56 106 LEU A CA 1
ATOM 793 C C . LEU A 1 106 ? -6.548 -4.623 6.163 1.00 96.56 106 LEU A C 1
ATOM 795 O O . LEU A 1 106 ? -5.941 -4.650 5.090 1.00 96.56 106 LEU A O 1
ATOM 799 N N . ALA A 1 107 ? -6.079 -3.971 7.231 1.00 95.25 107 ALA A N 1
ATOM 800 C CA . ALA A 1 107 ? -4.778 -3.306 7.244 1.00 95.25 107 ALA A CA 1
ATOM 801 C C . ALA A 1 107 ? -3.632 -4.315 7.102 1.00 95.25 107 ALA A C 1
ATOM 803 O O . ALA A 1 107 ? -2.746 -4.118 6.273 1.00 95.25 107 ALA A O 1
ATOM 804 N N . ALA A 1 108 ? -3.679 -5.426 7.839 1.00 93.25 108 ALA A N 1
ATOM 805 C CA . ALA A 1 108 ? -2.679 -6.485 7.733 1.00 93.25 108 ALA A CA 1
ATOM 806 C C . ALA A 1 108 ? -2.638 -7.109 6.326 1.00 93.25 108 ALA A C 1
ATOM 808 O O . ALA A 1 108 ? -1.557 -7.334 5.778 1.00 93.25 108 ALA A O 1
ATOM 809 N N . GLU A 1 109 ? -3.802 -7.350 5.715 1.00 93.00 109 GLU A N 1
ATOM 810 C CA . GLU A 1 109 ? -3.893 -7.876 4.351 1.00 93.00 109 GLU A CA 1
ATOM 811 C C . GLU A 1 109 ? -3.294 -6.902 3.319 1.00 93.00 109 GLU A C 1
ATOM 813 O O . GLU A 1 109 ? -2.540 -7.320 2.432 1.00 93.00 109 GLU A O 1
ATOM 818 N N . LEU A 1 110 ? -3.580 -5.602 3.454 1.00 94.38 110 LEU A N 1
ATOM 819 C CA . LEU A 1 110 ? -3.021 -4.562 2.591 1.00 94.38 110 LEU A CA 1
ATOM 820 C C . LEU A 1 110 ? -1.491 -4.482 2.709 1.00 94.38 110 LEU A C 1
ATOM 822 O O . LEU A 1 110 ? -0.801 -4.464 1.689 1.00 94.38 110 LEU A O 1
ATOM 826 N N . GLU A 1 111 ? -0.956 -4.472 3.933 1.00 91.69 111 GLU A N 1
ATOM 827 C CA . GLU A 1 111 ? 0.487 -4.355 4.192 1.00 91.69 111 GLU A CA 1
ATOM 828 C C . GLU A 1 111 ? 1.281 -5.572 3.687 1.00 91.69 111 GLU A C 1
ATOM 830 O O . GLU A 1 111 ? 2.393 -5.429 3.161 1.00 91.69 111 GLU A O 1
ATOM 835 N N . ALA A 1 112 ? 0.697 -6.773 3.762 1.00 88.12 112 ALA A N 1
ATOM 836 C CA . ALA A 1 112 ? 1.296 -7.980 3.195 1.00 88.12 112 ALA A CA 1
ATOM 837 C C . ALA A 1 112 ? 1.462 -7.875 1.664 1.00 88.12 112 ALA A C 1
ATOM 839 O O . ALA A 1 112 ? 2.501 -8.256 1.116 1.00 88.12 112 ALA A O 1
ATOM 840 N N . GLY A 1 113 ? 0.465 -7.313 0.968 1.00 82.56 113 GLY A N 1
ATOM 841 C CA . GLY A 1 113 ? 0.533 -7.043 -0.472 1.00 82.56 113 GLY A CA 1
ATOM 842 C C . GLY A 1 113 ? 1.498 -5.906 -0.838 1.00 82.56 113 GLY A C 1
ATOM 843 O O . GLY A 1 113 ? 2.238 -6.006 -1.828 1.00 82.56 113 GLY A O 1
ATOM 844 N N . ALA A 1 114 ? 1.536 -4.853 -0.019 1.00 82.12 114 ALA A N 1
ATOM 845 C CA . ALA A 1 114 ? 2.383 -3.682 -0.228 1.00 82.12 114 ALA A CA 1
ATOM 846 C C . ALA A 1 114 ? 3.872 -4.019 -0.092 1.00 82.12 114 ALA A C 1
ATOM 848 O O . ALA A 1 114 ? 4.664 -3.705 -0.983 1.00 82.12 114 ALA A O 1
ATOM 849 N N . THR A 1 115 ? 4.250 -4.742 0.965 1.00 79.12 115 THR A N 1
ATOM 850 C CA . THR A 1 115 ? 5.650 -5.114 1.230 1.00 79.12 115 THR A CA 1
ATOM 851 C C . THR A 1 115 ? 6.257 -5.915 0.076 1.00 79.12 115 THR A C 1
ATOM 853 O O . THR A 1 115 ? 7.383 -5.652 -0.349 1.00 79.12 115 THR A O 1
ATOM 856 N N . ALA A 1 116 ? 5.492 -6.851 -0.494 1.00 73.06 116 ALA A N 1
ATOM 857 C CA . ALA A 1 116 ? 5.948 -7.681 -1.607 1.00 73.06 116 ALA A CA 1
ATOM 858 C C . ALA A 1 116 ? 6.158 -6.892 -2.918 1.00 73.06 116 ALA A C 1
ATOM 860 O O . ALA A 1 116 ? 6.962 -7.295 -3.760 1.00 73.06 116 ALA A O 1
ATOM 861 N N . SER A 1 117 ? 5.449 -5.774 -3.107 1.00 82.94 117 SER A N 1
ATOM 862 C CA . SER A 1 117 ? 5.435 -5.018 -4.369 1.00 82.94 117 SER A CA 1
ATOM 863 C C . SER A 1 117 ? 6.243 -3.723 -4.350 1.00 82.94 117 SER A C 1
ATOM 865 O O . SER A 1 117 ? 6.686 -3.280 -5.413 1.00 82.94 117 SER A O 1
ATOM 867 N N . LEU A 1 118 ? 6.514 -3.156 -3.170 1.00 84.44 118 LEU A N 1
ATOM 868 C CA . LEU A 1 118 ? 7.212 -1.878 -3.010 1.00 84.44 118 LEU A CA 1
ATOM 869 C C . LEU A 1 118 ? 8.578 -1.866 -3.712 1.00 84.44 118 LEU A C 1
ATOM 871 O O . LEU A 1 118 ? 8.879 -0.958 -4.490 1.00 84.44 118 LEU A O 1
ATOM 875 N N . PHE A 1 119 ? 9.381 -2.917 -3.509 1.00 86.94 119 PHE A N 1
ATOM 876 C CA . PHE A 1 119 ? 10.678 -3.051 -4.177 1.00 86.94 119 PHE A CA 1
ATOM 877 C C . PHE A 1 119 ? 10.526 -3.077 -5.703 1.00 86.94 119 PHE A C 1
ATOM 879 O O . PHE A 1 119 ? 11.273 -2.414 -6.422 1.00 86.94 119 PHE A O 1
ATOM 886 N N . ARG A 1 120 ? 9.532 -3.813 -6.216 1.00 92.62 120 ARG A N 1
ATOM 887 C CA . ARG A 1 120 ? 9.326 -3.964 -7.659 1.00 92.62 120 ARG A CA 1
ATOM 888 C C . ARG A 1 120 ? 8.850 -2.667 -8.312 1.00 92.62 120 ARG A C 1
ATOM 890 O O . ARG A 1 120 ? 9.336 -2.343 -9.397 1.00 92.62 120 ARG A O 1
ATOM 897 N N . PHE A 1 121 ? 7.936 -1.921 -7.692 1.00 94.38 121 PHE A N 1
ATOM 898 C CA . PHE A 1 121 ? 7.485 -0.627 -8.218 1.00 94.38 121 PHE A CA 1
ATOM 899 C C . PHE A 1 121 ? 8.596 0.422 -8.165 1.00 94.38 121 PHE A C 1
ATOM 901 O O . PHE A 1 121 ? 8.837 1.100 -9.167 1.00 94.38 121 PHE A O 1
ATOM 908 N N . GLY A 1 122 ? 9.351 0.473 -7.062 1.00 93.25 122 GLY A N 1
ATOM 909 C CA . GLY A 1 122 ? 10.536 1.323 -6.944 1.00 93.25 122 GLY A CA 1
ATOM 910 C C . GLY A 1 122 ? 11.584 1.018 -8.019 1.00 93.25 122 GLY A C 1
ATOM 911 O O . GLY A 1 122 ? 12.049 1.933 -8.701 1.00 93.25 122 GLY A O 1
ATOM 912 N N . ALA A 1 123 ? 11.891 -0.264 -8.240 1.00 94.31 123 ALA A N 1
ATOM 913 C CA . ALA A 1 123 ? 12.800 -0.702 -9.297 1.00 94.31 123 ALA A CA 1
ATOM 914 C C . ALA A 1 123 ? 12.273 -0.336 -10.693 1.00 94.31 123 ALA A C 1
ATOM 916 O O . ALA A 1 123 ? 13.014 0.209 -11.505 1.00 94.31 123 ALA A O 1
ATOM 917 N N . SER A 1 124 ? 10.982 -0.556 -10.957 1.00 96.06 124 SER A N 1
ATOM 918 C CA . SER A 1 124 ? 10.362 -0.223 -12.247 1.00 96.06 124 SER A CA 1
ATOM 919 C C . SER A 1 124 ? 10.500 1.267 -12.574 1.00 96.06 124 SER A C 1
ATOM 921 O O . SER A 1 124 ? 10.846 1.622 -13.700 1.00 96.06 124 SER A O 1
ATOM 923 N N . ARG A 1 125 ? 10.293 2.137 -11.573 1.00 95.50 125 ARG A N 1
ATOM 924 C CA . ARG A 1 125 ? 10.475 3.594 -11.678 1.00 95.50 125 ARG A CA 1
ATOM 925 C C . ARG A 1 125 ? 11.936 3.976 -11.916 1.00 95.50 125 ARG A C 1
ATOM 927 O O . ARG A 1 125 ? 12.223 4.794 -12.783 1.00 95.50 125 ARG A O 1
ATOM 934 N N . ALA A 1 126 ? 12.870 3.362 -11.193 1.00 96.88 126 ALA A N 1
ATOM 935 C CA . ALA A 1 126 ? 14.296 3.606 -11.403 1.00 96.88 126 ALA A CA 1
ATOM 936 C C . ALA A 1 126 ? 14.737 3.199 -12.820 1.00 96.88 126 ALA A C 1
ATOM 938 O O . ALA A 1 126 ? 15.425 3.956 -13.504 1.00 96.88 126 ALA A O 1
ATOM 939 N N . TYR A 1 127 ? 14.292 2.035 -13.299 1.00 97.44 127 TYR A N 1
ATOM 940 C CA . TYR A 1 127 ? 14.612 1.558 -14.641 1.00 97.44 127 TYR A CA 1
ATOM 941 C C . TYR A 1 127 ? 13.971 2.410 -15.740 1.00 97.44 127 TYR A C 1
ATOM 943 O O . TYR A 1 127 ? 14.632 2.677 -16.744 1.00 97.44 127 TYR A O 1
ATOM 951 N N . SER A 1 128 ? 12.738 2.905 -15.557 1.00 97.31 128 SER A N 1
ATOM 952 C CA . SER A 1 128 ? 12.136 3.831 -16.525 1.00 97.31 128 SER A CA 1
ATOM 953 C C . SER A 1 128 ? 12.920 5.140 -16.634 1.00 97.31 128 SER A C 1
ATOM 955 O O . SER A 1 128 ? 13.109 5.648 -17.739 1.00 97.31 128 SER A O 1
ATOM 957 N N . GLU A 1 129 ? 13.433 5.658 -15.514 1.00 97.00 129 GLU A N 1
ATOM 958 C CA . GLU A 1 129 ? 14.291 6.846 -15.527 1.00 97.00 129 GLU A CA 1
ATOM 959 C C . GLU A 1 129 ? 15.644 6.572 -16.190 1.00 97.00 129 GLU A C 1
ATOM 961 O O . GLU A 1 129 ? 16.115 7.399 -16.969 1.00 97.00 129 GLU A O 1
ATOM 966 N N . ILE A 1 130 ? 16.244 5.393 -15.989 1.00 97.38 130 ILE A N 1
ATOM 967 C CA . ILE A 1 130 ? 17.468 5.016 -16.713 1.00 97.38 130 ILE A CA 1
ATOM 968 C C . ILE A 1 130 ? 17.219 5.007 -18.225 1.00 97.38 130 ILE A C 1
ATOM 970 O O . ILE A 1 130 ? 18.004 5.596 -18.971 1.00 97.38 130 ILE A O 1
ATOM 974 N N . VAL A 1 131 ? 16.116 4.409 -18.688 1.00 97.44 131 VAL A N 1
ATOM 975 C CA . VAL A 1 131 ? 15.740 4.424 -20.113 1.00 97.44 131 VAL A CA 1
ATOM 976 C C . VAL A 1 131 ? 15.625 5.861 -20.628 1.00 97.44 131 VAL A C 1
ATOM 978 O O . VAL A 1 131 ? 16.210 6.190 -21.662 1.00 97.44 131 VAL A O 1
ATOM 981 N N . ARG A 1 132 ? 14.941 6.740 -19.886 1.00 96.12 132 ARG A N 1
ATOM 982 C CA . ARG A 1 132 ? 14.793 8.160 -20.238 1.00 96.12 132 ARG A CA 1
ATOM 983 C C . ARG A 1 132 ? 16.143 8.877 -20.338 1.00 96.12 132 ARG A C 1
ATOM 985 O O . ARG A 1 132 ? 16.382 9.588 -21.312 1.00 96.12 132 ARG A O 1
ATOM 992 N N . LEU A 1 133 ? 17.039 8.663 -19.374 1.00 96.62 133 LEU A N 1
ATOM 993 C CA . LEU A 1 133 ? 18.381 9.250 -19.371 1.00 96.62 133 LEU A CA 1
ATOM 994 C C . LEU A 1 133 ? 19.221 8.759 -20.556 1.00 96.62 133 LEU A C 1
ATOM 996 O O . LEU A 1 133 ? 19.935 9.548 -21.174 1.00 96.62 133 LEU A O 1
ATOM 1000 N N . ARG A 1 134 ? 19.134 7.472 -20.910 1.00 95.56 134 ARG A N 1
ATOM 1001 C CA . ARG A 1 134 ? 19.859 6.923 -22.066 1.00 95.56 134 ARG A CA 1
ATOM 1002 C C . ARG A 1 134 ? 19.349 7.467 -23.390 1.00 95.56 134 ARG A C 1
ATOM 1004 O O . ARG A 1 134 ? 20.171 7.862 -24.214 1.00 95.56 134 ARG A O 1
ATOM 1011 N N . LEU A 1 135 ? 18.033 7.561 -23.561 1.00 95.31 135 LEU A N 1
ATOM 1012 C CA . LEU A 1 135 ? 17.427 8.179 -24.743 1.00 95.31 135 LEU A CA 1
ATOM 1013 C C . LEU A 1 135 ? 17.858 9.645 -24.894 1.00 95.31 135 LEU A C 1
ATOM 1015 O O . LEU A 1 135 ? 18.267 10.053 -25.978 1.00 95.31 135 LEU A O 1
ATOM 1019 N N . ALA A 1 136 ? 17.878 10.409 -23.797 1.00 94.12 136 ALA A N 1
ATOM 1020 C CA . ALA A 1 136 ? 18.315 11.805 -23.818 1.00 94.12 136 ALA A CA 1
ATOM 1021 C C . ALA A 1 136 ? 19.788 11.966 -24.248 1.00 94.12 136 ALA A C 1
ATOM 1023 O O . ALA A 1 136 ? 20.126 12.885 -24.994 1.00 94.12 136 ALA A O 1
ATOM 1024 N N . ILE A 1 137 ? 20.673 11.059 -23.815 1.00 93.19 137 ILE A N 1
ATOM 1025 C CA . ILE A 1 137 ? 22.104 11.092 -24.165 1.00 93.19 137 ILE A CA 1
ATOM 1026 C C . ILE A 1 137 ? 22.350 10.744 -25.640 1.00 93.19 137 ILE A C 1
ATOM 1028 O O . ILE A 1 137 ? 23.290 11.267 -26.237 1.00 93.19 137 ILE A O 1
ATOM 1032 N N . ILE A 1 138 ? 21.533 9.869 -26.235 1.00 93.19 138 ILE A N 1
ATOM 1033 C CA . ILE A 1 138 ? 21.668 9.464 -27.644 1.00 93.19 138 ILE A CA 1
ATOM 1034 C C . ILE A 1 138 ? 21.404 10.639 -28.607 1.00 93.19 138 ILE A C 1
ATOM 1036 O O . ILE A 1 138 ? 21.943 10.634 -29.716 1.00 93.19 138 ILE A O 1
ATOM 1040 N N .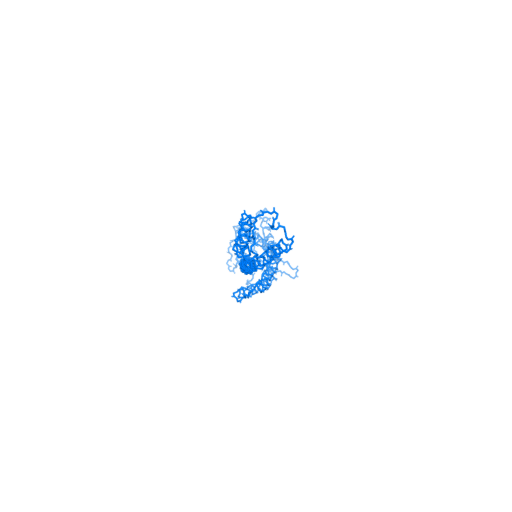 ARG A 1 139 ? 20.665 11.667 -28.154 1.00 91.38 139 ARG A N 1
ATOM 1041 C CA . ARG A 1 139 ? 20.288 12.864 -28.928 1.00 91.38 139 ARG A CA 1
ATOM 1042 C C . ARG A 1 139 ? 19.601 12.485 -30.234 1.00 91.38 139 ARG A C 1
ATOM 1044 O O . ARG A 1 139 ? 20.164 12.623 -31.315 1.00 91.38 139 ARG A O 1
ATOM 1051 N N . GLU A 1 140 ? 18.396 11.947 -30.097 1.00 94.75 140 GLU A N 1
ATOM 1052 C CA . GLU A 1 140 ? 17.585 11.553 -31.241 1.00 94.75 140 GLU A CA 1
ATOM 1053 C C . GLU A 1 140 ? 17.122 12.768 -32.053 1.00 94.75 140 GLU A C 1
ATOM 1055 O O . GLU A 1 140 ? 16.540 13.710 -31.514 1.00 94.75 140 GLU A O 1
ATOM 1060 N N . GLU A 1 141 ? 17.317 12.693 -33.362 1.00 95.06 141 GLU A N 1
ATOM 1061 C CA . GLU A 1 141 ? 16.737 13.578 -34.360 1.00 95.06 141 GLU A CA 1
ATOM 1062 C C . GLU A 1 141 ? 15.649 12.824 -35.135 1.00 95.06 141 GLU A C 1
ATOM 1064 O O . GLU A 1 141 ? 15.750 11.626 -35.432 1.00 95.06 141 GLU A O 1
ATOM 1069 N N . GLN A 1 142 ? 14.554 13.524 -35.421 1.00 94.06 142 GLN A N 1
ATOM 1070 C CA . GLN A 1 142 ? 13.382 12.920 -36.035 1.00 94.06 142 GLN A CA 1
ATOM 1071 C C . GLN A 1 142 ? 13.611 12.655 -37.523 1.00 94.06 142 GLN A C 1
ATOM 1073 O O . GLN A 1 142 ? 13.877 13.570 -38.298 1.00 94.06 142 GLN A O 1
ATOM 1078 N N . VAL A 1 143 ? 13.369 11.413 -37.944 1.00 94.50 143 VAL A N 1
ATOM 1079 C CA . VAL A 1 143 ? 13.317 11.057 -39.364 1.00 94.50 143 VAL A CA 1
ATOM 1080 C C . VAL A 1 143 ? 11.885 11.183 -39.875 1.00 94.50 143 VAL A C 1
ATOM 1082 O O . VAL A 1 143 ? 10.955 10.591 -39.321 1.00 94.50 143 VAL A O 1
ATOM 1085 N N . ALA A 1 144 ? 11.694 11.936 -40.960 1.00 93.19 144 ALA A N 1
ATOM 1086 C CA . ALA A 1 144 ? 10.375 12.185 -41.536 1.00 93.19 144 ALA A CA 1
ATOM 1087 C C . ALA A 1 144 ? 9.595 10.879 -41.794 1.00 93.19 144 ALA A C 1
ATOM 1089 O O . ALA A 1 144 ? 10.087 9.942 -42.426 1.00 93.19 144 ALA A O 1
ATOM 1090 N N . GLY A 1 145 ? 8.353 10.830 -41.302 1.00 92.12 145 GLY A N 1
ATOM 1091 C CA . GLY A 1 145 ? 7.460 9.678 -41.450 1.00 92.12 145 GLY A CA 1
ATOM 1092 C C . GLY A 1 145 ? 7.628 8.566 -40.406 1.00 92.12 145 GLY A C 1
ATOM 1093 O O . GLY A 1 145 ? 6.884 7.586 -40.471 1.00 92.12 145 GLY A O 1
ATOM 1094 N N . PHE A 1 146 ? 8.540 8.708 -39.436 1.00 94.94 146 PHE A N 1
ATOM 1095 C CA . PHE A 1 146 ? 8.747 7.734 -38.361 1.00 94.94 146 PHE A CA 1
ATOM 1096 C C . PHE A 1 146 ? 8.785 8.405 -36.976 1.00 94.94 146 PHE A C 1
ATOM 1098 O O . PHE A 1 146 ? 9.233 9.547 -36.856 1.00 94.94 146 PHE A O 1
ATOM 1105 N N . PRO A 1 147 ? 8.299 7.729 -35.917 1.00 94.69 147 PRO A N 1
ATOM 1106 C CA . PRO A 1 147 ? 8.503 8.181 -34.547 1.00 94.69 147 PRO A CA 1
ATOM 1107 C C . PRO A 1 147 ? 9.948 7.926 -34.106 1.00 94.69 147 PRO A C 1
ATOM 1109 O O . PRO A 1 147 ? 10.536 6.898 -34.467 1.00 94.69 147 PRO A O 1
ATOM 1112 N N . THR A 1 148 ? 10.470 8.808 -33.254 1.00 95.75 148 THR A N 1
ATOM 1113 C CA . THR A 1 148 ? 11.720 8.532 -32.531 1.00 95.75 148 THR A CA 1
ATOM 1114 C C . THR A 1 148 ? 11.520 7.395 -31.528 1.00 95.75 148 THR A C 1
ATOM 1116 O O . THR A 1 148 ? 10.379 7.033 -31.202 1.00 95.75 148 THR A O 1
ATOM 1119 N N . TRP A 1 149 ? 12.599 6.815 -30.998 1.00 95.75 149 TRP A N 1
ATOM 1120 C CA . TRP A 1 149 ? 12.463 5.779 -29.978 1.00 95.75 149 TRP A CA 1
ATOM 1121 C C . TRP A 1 149 ? 11.867 6.343 -28.699 1.00 95.75 149 TRP A C 1
ATOM 1123 O O . TRP A 1 149 ? 11.008 5.686 -28.116 1.00 95.75 149 TRP A O 1
ATOM 1133 N N . GLN A 1 150 ? 12.232 7.563 -28.299 1.00 95.44 150 GLN A N 1
ATOM 1134 C CA . GLN A 1 150 ? 11.630 8.227 -27.148 1.00 95.44 150 GLN A CA 1
ATOM 1135 C C . GLN A 1 150 ? 10.110 8.323 -27.292 1.00 95.44 150 GLN A C 1
ATOM 1137 O O . GLN A 1 150 ? 9.390 7.837 -26.424 1.00 95.44 150 GLN A O 1
ATOM 1142 N N . GLN A 1 151 ? 9.608 8.847 -28.413 1.00 94.62 151 GLN A N 1
ATOM 1143 C CA . GLN A 1 151 ? 8.163 8.937 -28.663 1.00 94.62 151 GLN A CA 1
ATOM 1144 C C . GLN A 1 151 ? 7.498 7.552 -28.682 1.00 94.62 151 GLN A C 1
ATOM 1146 O O . GLN A 1 151 ? 6.394 7.353 -28.164 1.00 94.62 151 GLN A O 1
ATOM 1151 N N . PHE A 1 152 ? 8.164 6.573 -29.296 1.00 94.69 152 PHE A N 1
ATOM 1152 C CA . PHE A 1 152 ? 7.645 5.219 -29.432 1.00 94.69 152 PHE A CA 1
ATOM 1153 C C . PHE A 1 152 ? 7.530 4.492 -28.088 1.00 94.69 152 PHE A C 1
ATOM 1155 O O . PHE A 1 152 ? 6.517 3.820 -27.841 1.00 94.69 152 PHE A O 1
ATOM 1162 N N . LEU A 1 153 ? 8.570 4.602 -27.260 1.00 94.69 153 LEU A N 1
ATOM 1163 C CA . LEU A 1 153 ? 8.684 3.968 -25.954 1.00 94.69 153 LEU A CA 1
ATOM 1164 C C . LEU A 1 153 ? 7.822 4.682 -24.924 1.00 94.69 153 LEU A C 1
ATOM 1166 O O . LEU A 1 153 ? 7.091 4.006 -24.208 1.00 94.69 153 LEU A O 1
ATOM 1170 N N . GLU A 1 154 ? 7.797 6.013 -24.904 1.00 93.38 154 GLU A N 1
ATOM 1171 C CA . GLU A 1 154 ? 6.940 6.784 -24.000 1.00 93.38 154 GLU A CA 1
ATOM 1172 C C . GLU A 1 154 ? 5.468 6.386 -24.164 1.00 93.38 154 GLU A C 1
ATOM 1174 O O . GLU A 1 154 ? 4.805 6.025 -23.192 1.00 93.38 154 GLU A O 1
ATOM 1179 N N . ARG A 1 155 ? 4.973 6.302 -25.405 1.00 93.44 155 ARG A N 1
ATOM 1180 C CA . ARG A 1 155 ? 3.591 5.879 -25.685 1.00 93.44 155 ARG A CA 1
ATOM 1181 C C . ARG A 1 155 ? 3.262 4.465 -25.185 1.00 93.44 155 ARG A C 1
ATOM 1183 O O . ARG A 1 155 ? 2.102 4.186 -24.892 1.00 93.44 155 ARG A O 1
ATOM 1190 N N . ARG A 1 156 ? 4.244 3.561 -25.118 1.00 91.50 156 ARG A N 1
ATOM 1191 C CA . ARG A 1 156 ? 4.034 2.139 -24.777 1.00 91.50 156 ARG A CA 1
ATOM 1192 C C . ARG A 1 156 ? 4.367 1.791 -23.332 1.00 91.50 156 ARG A C 1
ATOM 1194 O O . ARG A 1 156 ? 3.735 0.906 -22.769 1.00 91.50 156 ARG A O 1
ATOM 1201 N N . MET A 1 157 ? 5.336 2.476 -22.739 1.00 94.69 157 MET A N 1
ATOM 1202 C CA . MET A 1 157 ? 5.784 2.246 -21.369 1.00 94.69 157 MET A CA 1
ATOM 1203 C C . MET A 1 157 ? 5.025 3.114 -20.370 1.00 94.69 157 MET A C 1
ATOM 1205 O O . MET A 1 157 ? 4.724 2.644 -19.275 1.00 94.69 157 MET A O 1
ATOM 1209 N N . ALA A 1 158 ? 4.665 4.353 -20.728 1.00 94.50 158 ALA A N 1
ATOM 1210 C CA . ALA A 1 158 ? 4.010 5.261 -19.788 1.00 94.50 158 ALA A CA 1
ATOM 1211 C C . ALA A 1 158 ? 2.703 4.699 -19.193 1.00 94.50 158 ALA A C 1
ATOM 1213 O O . ALA A 1 158 ? 2.502 4.874 -17.993 1.00 94.50 158 ALA A O 1
ATOM 1214 N N . PRO A 1 159 ? 1.824 3.990 -19.937 1.00 96.56 159 PRO A N 1
ATOM 1215 C CA . PRO A 1 159 ? 0.640 3.366 -19.339 1.00 96.56 159 PRO A CA 1
ATOM 1216 C C . PRO A 1 159 ? 0.978 2.341 -18.247 1.00 96.56 159 PRO A C 1
ATOM 1218 O O . PRO A 1 159 ? 0.337 2.326 -17.196 1.00 96.56 159 PRO A O 1
ATOM 1221 N N . ALA A 1 160 ? 2.012 1.522 -18.463 1.00 95.56 160 ALA A N 1
ATOM 1222 C CA . ALA A 1 160 ? 2.474 0.549 -17.478 1.00 95.56 160 ALA A CA 1
ATOM 1223 C C . ALA A 1 160 ? 3.005 1.250 -16.220 1.00 95.56 160 ALA A C 1
ATOM 1225 O O . ALA A 1 160 ? 2.579 0.933 -15.112 1.00 95.56 160 ALA A O 1
ATOM 1226 N N . MET A 1 161 ? 3.844 2.275 -16.398 1.00 96.50 161 MET A N 1
ATOM 1227 C CA . MET A 1 161 ? 4.385 3.062 -15.286 1.00 96.50 161 MET A CA 1
ATOM 1228 C C . MET A 1 161 ? 3.290 3.769 -14.483 1.00 96.50 161 MET A C 1
ATOM 1230 O O . MET A 1 161 ? 3.295 3.709 -13.257 1.00 96.50 161 MET A O 1
ATOM 1234 N N . ARG A 1 162 ? 2.307 4.377 -15.160 1.00 96.50 162 ARG A N 1
ATOM 1235 C CA . ARG A 1 162 ? 1.141 4.997 -14.508 1.00 96.50 162 ARG A CA 1
ATOM 1236 C C . ARG A 1 162 ? 0.312 3.986 -13.721 1.00 96.50 162 ARG A C 1
ATOM 1238 O O . ARG A 1 162 ? -0.195 4.328 -12.662 1.00 96.50 162 ARG A O 1
ATOM 1245 N N . THR A 1 163 ? 0.192 2.753 -14.213 1.00 96.00 163 THR A N 1
ATOM 1246 C CA . THR A 1 163 ? -0.524 1.686 -13.498 1.00 96.00 163 THR A CA 1
ATOM 1247 C C . THR A 1 163 ? 0.196 1.320 -12.200 1.00 96.00 163 THR A C 1
ATOM 1249 O O . THR A 1 163 ? -0.444 1.264 -11.155 1.00 96.00 163 THR A O 1
ATOM 1252 N N . CYS A 1 164 ? 1.521 1.140 -12.241 1.00 94.94 164 CYS A N 1
ATOM 1253 C CA . CYS A 1 164 ? 2.325 0.889 -11.040 1.00 94.94 164 CYS A CA 1
ATOM 1254 C C . CYS A 1 164 ? 2.183 2.023 -10.014 1.00 94.94 164 CYS A C 1
ATOM 1256 O O . CYS A 1 164 ? 1.893 1.756 -8.851 1.00 94.94 164 CYS A O 1
ATOM 1258 N N . LEU A 1 165 ? 2.319 3.278 -10.458 1.00 94.19 165 LEU A N 1
ATOM 1259 C CA . LEU A 1 165 ? 2.185 4.458 -9.594 1.00 94.19 165 LEU A CA 1
ATOM 1260 C C . LEU A 1 165 ? 0.781 4.569 -8.989 1.00 94.19 165 LEU A C 1
ATOM 1262 O O . LEU A 1 165 ? 0.641 4.776 -7.791 1.00 94.19 165 LEU A O 1
ATOM 1266 N N . SER A 1 166 ? -0.266 4.361 -9.791 1.00 95.31 166 SER A N 1
ATOM 1267 C CA . SER A 1 166 ? -1.648 4.401 -9.304 1.00 95.31 166 SER A CA 1
ATOM 1268 C C . SER A 1 166 ? -1.915 3.329 -8.246 1.00 95.31 166 SER A C 1
ATOM 1270 O O . SER A 1 166 ? -2.606 3.591 -7.266 1.00 95.31 166 SER A O 1
ATOM 1272 N N . VAL A 1 167 ? -1.363 2.125 -8.413 1.00 94.62 167 VAL A N 1
ATOM 1273 C CA . VAL A 1 167 ? -1.488 1.051 -7.420 1.00 94.62 167 VAL A CA 1
ATOM 1274 C C . VAL A 1 167 ? -0.714 1.377 -6.137 1.00 94.62 167 VAL A C 1
ATOM 1276 O O . VAL A 1 167 ? -1.238 1.145 -5.049 1.00 94.62 167 VAL A O 1
ATOM 1279 N N . GLU A 1 168 ? 0.490 1.946 -6.237 1.00 92.81 168 GLU A N 1
ATOM 1280 C CA . GLU A 1 168 ? 1.285 2.422 -5.089 1.00 92.81 168 GLU A CA 1
ATOM 1281 C C . GLU A 1 168 ? 0.528 3.510 -4.300 1.00 92.81 168 GLU A C 1
ATOM 1283 O O . GLU A 1 168 ? 0.318 3.378 -3.092 1.00 92.81 168 GLU A O 1
ATOM 1288 N N . GLU A 1 169 ? 0.015 4.534 -4.988 1.00 93.38 169 GLU A N 1
ATOM 1289 C CA . GLU A 1 169 ? -0.766 5.618 -4.380 1.00 93.38 169 GLU A CA 1
ATOM 1290 C C . GLU A 1 169 ? -2.072 5.118 -3.753 1.00 93.38 169 GLU A C 1
ATOM 1292 O O . GLU A 1 169 ? -2.435 5.536 -2.651 1.00 93.38 169 GLU A O 1
ATOM 1297 N N . ARG A 1 170 ? -2.791 4.204 -4.419 1.00 94.06 170 ARG A N 1
ATOM 1298 C CA . ARG A 1 170 ? -4.017 3.611 -3.863 1.00 94.06 170 ARG A CA 1
ATOM 1299 C C . ARG A 1 170 ? -3.736 2.847 -2.574 1.00 94.06 170 ARG A C 1
ATOM 1301 O O . ARG A 1 170 ? -4.476 3.037 -1.614 1.00 94.06 170 ARG A O 1
ATOM 1308 N N . GLN A 1 171 ? -2.674 2.042 -2.523 1.00 93.62 171 GLN A N 1
ATOM 1309 C CA . GLN A 1 171 ? -2.291 1.331 -1.298 1.00 93.62 171 GLN A CA 1
ATOM 1310 C C . GLN A 1 171 ? -1.985 2.304 -0.157 1.00 93.62 171 GLN A C 1
ATOM 1312 O O . GLN A 1 171 ? -2.559 2.170 0.921 1.00 93.62 171 GLN A O 1
ATOM 1317 N N . SER A 1 172 ? -1.170 3.335 -0.407 1.00 92.75 172 SER A N 1
ATOM 1318 C CA . SER A 1 172 ? -0.852 4.353 0.605 1.00 92.75 172 SER A CA 1
ATOM 1319 C C . SER A 1 172 ? -2.108 5.071 1.118 1.00 92.75 172 SER A C 1
ATOM 1321 O O . SER A 1 172 ? -2.314 5.208 2.327 1.00 92.75 172 SER A O 1
ATOM 1323 N N . ASN A 1 173 ? -3.009 5.455 0.210 1.00 95.56 173 ASN A N 1
ATOM 1324 C CA . ASN A 1 173 ? -4.260 6.117 0.563 1.00 95.56 173 ASN A CA 1
ATOM 1325 C C . ASN A 1 173 ? -5.194 5.226 1.393 1.00 95.56 173 ASN A C 1
ATOM 1327 O O . ASN A 1 173 ? -5.827 5.719 2.330 1.00 95.56 173 ASN A O 1
ATOM 1331 N N . ILE A 1 174 ? -5.308 3.938 1.060 1.00 96.38 174 ILE A N 1
ATOM 1332 C CA . ILE A 1 174 ? -6.144 2.988 1.807 1.00 96.38 174 ILE A CA 1
ATOM 1333 C C . ILE A 1 174 ? -5.531 2.714 3.182 1.00 96.38 174 ILE A C 1
ATOM 1335 O O . ILE A 1 174 ? -6.266 2.779 4.162 1.00 96.38 174 ILE A O 1
ATOM 1339 N N . SER A 1 175 ? -4.213 2.508 3.276 1.00 95.38 175 SER A N 1
ATOM 1340 C CA . SER A 1 175 ? -3.505 2.309 4.552 1.00 95.38 175 SER A CA 1
ATOM 1341 C C . SER A 1 175 ? -3.762 3.486 5.501 1.00 95.38 175 SER A C 1
ATOM 1343 O O . SER A 1 175 ? -4.245 3.308 6.620 1.00 95.38 175 SER A O 1
ATOM 1345 N N . ALA A 1 176 ? -3.622 4.721 5.004 1.00 95.81 176 ALA A N 1
ATOM 1346 C CA . ALA A 1 176 ? -3.911 5.919 5.789 1.00 95.81 176 ALA A CA 1
ATOM 1347 C C . ALA A 1 176 ? -5.392 6.040 6.204 1.00 95.81 176 ALA A C 1
ATOM 1349 O O . ALA A 1 176 ? -5.693 6.561 7.279 1.00 95.81 176 ALA A O 1
ATOM 1350 N N . LYS A 1 177 ? -6.341 5.601 5.364 1.00 96.56 177 LYS A N 1
ATOM 1351 C CA . LYS A 1 177 ? -7.773 5.597 5.714 1.00 96.56 177 LYS A CA 1
ATOM 1352 C C . LYS A 1 177 ? -8.109 4.515 6.746 1.00 96.56 177 LYS A C 1
ATOM 1354 O O . LYS A 1 177 ? -8.873 4.812 7.657 1.00 96.56 177 LYS A O 1
ATOM 1359 N N . LEU A 1 178 ? -7.540 3.314 6.621 1.00 96.62 178 LEU A N 1
ATOM 1360 C CA . LEU A 1 178 ? -7.705 2.218 7.580 1.00 96.62 178 LEU A CA 1
ATOM 1361 C C . LEU A 1 178 ? -7.179 2.615 8.958 1.00 96.62 178 LEU A C 1
ATOM 1363 O O . LEU A 1 178 ? -7.912 2.481 9.931 1.00 96.62 178 LEU A O 1
ATOM 1367 N N . ALA A 1 179 ? -5.973 3.188 9.024 1.00 94.94 179 ALA A N 1
ATOM 1368 C CA . ALA A 1 179 ? -5.393 3.680 10.273 1.00 94.94 179 ALA A CA 1
ATOM 1369 C C . ALA A 1 179 ? -6.316 4.700 10.959 1.00 94.94 179 ALA A C 1
ATOM 1371 O O . ALA A 1 179 ? -6.702 4.517 12.109 1.00 94.94 179 ALA A O 1
ATOM 1372 N N . ARG A 1 180 ? -6.782 5.717 10.218 1.00 96.25 180 ARG A N 1
ATOM 1373 C CA . ARG A 1 180 ? -7.719 6.714 10.763 1.00 96.25 180 ARG A CA 1
ATOM 1374 C C . ARG A 1 180 ? -9.042 6.105 11.228 1.00 96.25 180 ARG A C 1
ATOM 1376 O O . ARG A 1 180 ? -9.563 6.519 12.257 1.00 96.25 180 ARG A O 1
ATOM 1383 N N . ALA A 1 181 ? -9.611 5.167 10.471 1.00 95.50 181 ALA A N 1
ATOM 1384 C CA . ALA A 1 181 ? -10.860 4.512 10.852 1.00 95.50 181 ALA A CA 1
ATOM 1385 C C . ALA A 1 181 ? -10.686 3.682 12.135 1.00 95.50 181 ALA A C 1
ATOM 1387 O O . ALA A 1 181 ? -11.509 3.789 13.044 1.00 95.50 181 ALA A O 1
ATOM 1388 N N . ALA A 1 182 ? -9.592 2.923 12.236 1.00 95.12 182 ALA A N 1
ATOM 1389 C CA . ALA A 1 182 ? -9.264 2.133 13.417 1.00 95.12 182 ALA A CA 1
ATOM 1390 C C . ALA A 1 182 ? -9.028 3.020 14.652 1.00 95.12 182 ALA A C 1
ATOM 1392 O O . ALA A 1 182 ? -9.570 2.730 15.716 1.00 95.12 182 ALA A O 1
ATOM 1393 N N . ASP A 1 183 ? -8.306 4.135 14.509 1.00 95.12 183 ASP A N 1
ATOM 1394 C CA . ASP A 1 183 ? -8.044 5.078 15.606 1.00 95.12 183 ASP A CA 1
ATOM 1395 C C . ASP A 1 183 ? -9.329 5.734 16.136 1.00 95.12 183 ASP A C 1
ATOM 1397 O O . ASP A 1 183 ? -9.535 5.840 17.350 1.00 95.12 183 ASP A O 1
ATOM 1401 N N . LEU A 1 184 ? -10.227 6.145 15.233 1.00 94.75 184 LEU A N 1
ATOM 1402 C CA . LEU A 1 184 ? -11.533 6.695 15.607 1.00 94.75 184 LEU A CA 1
ATOM 1403 C C . LEU A 1 184 ? -12.388 5.659 16.341 1.00 94.75 184 LEU A C 1
ATOM 1405 O O . LEU A 1 184 ? -13.040 5.987 17.333 1.00 94.75 184 LEU A O 1
ATOM 1409 N N . LEU A 1 185 ? -12.386 4.413 15.866 1.00 94.25 185 LEU A N 1
ATOM 1410 C CA . LEU A 1 185 ? -13.164 3.343 16.475 1.00 94.25 185 LEU A CA 1
ATOM 1411 C C . LEU A 1 185 ? -1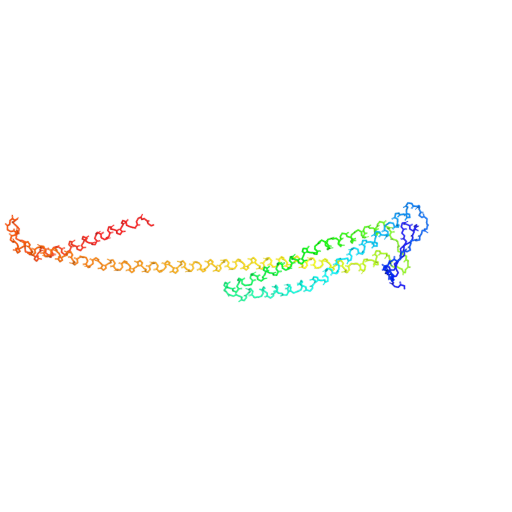2.609 2.939 17.843 1.00 94.25 185 LEU A C 1
ATOM 1413 O O . LEU A 1 185 ? -13.388 2.785 18.779 1.00 94.25 185 LEU A O 1
ATOM 1417 N N . ARG A 1 186 ? -11.280 2.857 17.983 1.00 94.44 186 ARG A N 1
ATOM 1418 C CA . ARG A 1 186 ? -10.604 2.653 19.271 1.00 94.44 186 ARG A CA 1
ATOM 1419 C C . ARG A 1 186 ? -10.987 3.747 20.263 1.00 94.44 186 ARG A C 1
ATOM 1421 O O . ARG A 1 186 ? -11.450 3.435 21.350 1.00 94.44 186 ARG A O 1
ATOM 1428 N N . THR A 1 187 ? -10.910 5.013 19.851 1.00 93.75 187 THR A N 1
ATOM 1429 C CA . THR A 1 187 ? -11.295 6.145 20.709 1.00 93.75 187 THR A CA 1
ATOM 1430 C C . THR A 1 187 ? -12.760 6.045 21.144 1.00 93.75 187 THR A C 1
ATOM 1432 O O . THR A 1 187 ? -13.089 6.302 22.298 1.00 93.75 187 THR A O 1
ATOM 1435 N N . ARG A 1 188 ? -13.662 5.644 20.239 1.00 92.00 188 ARG A N 1
ATOM 1436 C CA . ARG A 1 188 ? -15.076 5.433 20.574 1.00 92.00 188 ARG A CA 1
ATOM 1437 C C . ARG A 1 188 ? -15.268 4.305 21.593 1.00 92.00 188 ARG A C 1
ATOM 1439 O O . ARG A 1 188 ? -16.047 4.481 22.525 1.00 92.00 188 ARG A O 1
ATOM 1446 N N . VAL A 1 189 ? -14.574 3.178 21.417 1.00 92.88 189 VAL A N 1
ATOM 1447 C CA . VAL A 1 189 ? -14.590 2.039 22.352 1.00 92.88 189 VAL A CA 1
ATOM 1448 C C . VAL A 1 189 ? -14.092 2.462 23.732 1.00 92.88 189 VAL A C 1
ATOM 1450 O O . VAL A 1 189 ? -14.751 2.165 24.726 1.00 92.88 189 VAL A O 1
ATOM 1453 N N . ASP A 1 190 ? -12.984 3.200 23.789 1.00 92.75 190 ASP A N 1
ATOM 1454 C CA . ASP A 1 190 ? -12.395 3.676 25.042 1.00 92.75 190 ASP A CA 1
ATOM 1455 C C . ASP A 1 190 ? -13.371 4.597 25.796 1.00 92.75 190 ASP A C 1
ATOM 1457 O O . ASP A 1 190 ? -13.631 4.391 26.981 1.00 92.75 190 ASP A O 1
ATOM 1461 N N . VAL A 1 191 ? -14.005 5.546 25.096 1.00 92.75 191 VAL A N 1
ATOM 1462 C CA . VAL A 1 191 ? -15.018 6.441 25.687 1.00 92.75 191 VAL A CA 1
ATOM 1463 C C . VAL A 1 191 ? -16.240 5.667 26.194 1.00 92.75 191 VAL A C 1
ATOM 1465 O O . VAL A 1 191 ? -16.764 5.980 27.262 1.00 92.75 191 VAL A O 1
ATOM 1468 N N . GLU A 1 192 ? -16.711 4.658 25.458 1.00 90.50 192 GLU A N 1
ATOM 1469 C CA . GLU A 1 192 ? -17.861 3.842 25.871 1.00 90.50 192 GLU A CA 1
ATOM 1470 C C . GLU A 1 192 ? -17.537 2.996 27.118 1.00 90.50 192 GLU A C 1
ATOM 1472 O O . GLU A 1 192 ? -18.360 2.900 28.031 1.00 90.50 192 GLU A O 1
ATOM 1477 N N . LEU A 1 193 ? -16.317 2.450 27.213 1.00 92.56 193 LEU A N 1
ATOM 1478 C CA . LEU A 1 193 ? -15.833 1.758 28.415 1.00 92.56 193 LEU A CA 1
ATOM 1479 C C . LEU A 1 193 ? -15.716 2.697 29.617 1.00 92.56 193 LEU A C 1
ATOM 1481 O O . LEU A 1 193 ? -16.118 2.337 30.725 1.00 92.56 193 LEU A O 1
ATOM 1485 N N . GLU A 1 194 ? -15.187 3.905 29.421 1.00 93.12 194 GLU A N 1
ATOM 1486 C CA . GLU A 1 194 ? -15.106 4.915 30.479 1.00 93.12 194 GLU A CA 1
ATOM 1487 C C . GLU A 1 194 ? -16.496 5.321 30.986 1.00 93.12 194 GLU A C 1
ATOM 1489 O O . GLU A 1 194 ? -16.700 5.436 32.199 1.00 93.12 194 GLU A O 1
ATOM 1494 N N . GLN A 1 195 ? -17.469 5.481 30.084 1.00 91.44 195 GLN A N 1
ATOM 1495 C CA . GLN A 1 195 ? -18.862 5.753 30.445 1.00 91.44 195 GLN A CA 1
ATOM 1496 C C . GLN A 1 195 ? -19.471 4.603 31.256 1.00 91.44 195 GLN A C 1
ATOM 1498 O O . GLN A 1 195 ? -20.004 4.849 32.338 1.00 91.44 195 GLN A O 1
ATOM 1503 N N . GLN A 1 196 ? -19.312 3.348 30.816 1.00 91.12 196 GLN A N 1
ATOM 1504 C CA . GLN A 1 196 ? -19.792 2.185 31.574 1.00 91.12 196 GLN A CA 1
ATOM 1505 C C . GLN A 1 196 ? -19.160 2.088 32.967 1.00 91.12 196 GLN A C 1
ATOM 1507 O O . GLN A 1 196 ? -19.861 1.838 33.950 1.00 91.12 196 GLN A O 1
ATOM 1512 N N . ASN A 1 197 ? -17.851 2.326 33.079 1.00 92.75 197 ASN A N 1
ATOM 1513 C CA . ASN A 1 197 ? -17.159 2.335 34.367 1.00 92.75 197 ASN A CA 1
ATOM 1514 C C . ASN A 1 197 ? -17.687 3.443 35.286 1.00 92.75 197 ASN A C 1
ATOM 1516 O O . ASN A 1 197 ? -17.928 3.206 36.472 1.00 92.75 197 ASN A O 1
ATOM 1520 N N . ARG A 1 198 ? -17.910 4.649 34.751 1.00 94.19 198 ARG A N 1
ATOM 1521 C CA . ARG A 1 198 ? -18.480 5.770 35.507 1.00 94.19 198 ARG A CA 1
ATOM 1522 C C . ARG A 1 198 ? -19.886 5.454 36.017 1.00 94.19 198 ARG A C 1
ATOM 1524 O O . ARG A 1 198 ? -20.184 5.733 37.183 1.00 94.19 198 ARG A O 1
ATOM 1531 N N . ASP A 1 199 ? -20.737 4.881 35.177 1.00 93.06 199 ASP A N 1
ATOM 1532 C CA . ASP A 1 199 ? -22.109 4.528 35.544 1.00 93.06 199 ASP A CA 1
ATOM 1533 C C . ASP A 1 199 ? -22.125 3.424 36.608 1.00 93.06 199 ASP A C 1
ATOM 1535 O O . ASP A 1 199 ? -22.855 3.515 37.601 1.00 93.06 199 ASP A O 1
ATOM 1539 N N . LEU A 1 200 ? -21.238 2.433 36.480 1.00 93.75 200 LEU A N 1
ATOM 1540 C CA . LEU A 1 200 ? -21.062 1.377 37.472 1.00 93.75 200 LEU A CA 1
ATOM 1541 C C . LEU A 1 200 ? -20.634 1.948 38.830 1.00 93.75 200 LEU A C 1
ATOM 1543 O O . LEU A 1 200 ? -21.281 1.659 39.840 1.00 93.75 200 LEU A O 1
ATOM 1547 N N . LEU A 1 201 ? -19.613 2.811 38.864 1.00 94.75 201 LEU A N 1
ATOM 1548 C CA . LEU A 1 201 ? -19.160 3.482 40.089 1.00 94.75 201 LEU A CA 1
ATOM 1549 C C . LEU A 1 201 ? -20.255 4.357 40.711 1.00 94.75 201 LEU A C 1
ATOM 1551 O O . LEU A 1 201 ? -20.410 4.388 41.933 1.00 94.75 201 LEU A O 1
ATOM 1555 N N . THR A 1 202 ? -21.050 5.037 39.884 1.00 93.31 202 THR A N 1
ATOM 1556 C CA . THR A 1 202 ? -22.179 5.849 40.353 1.00 93.31 202 THR A CA 1
ATOM 1557 C C . THR A 1 202 ? -23.237 4.970 41.020 1.00 93.31 202 THR A C 1
ATOM 1559 O O . THR A 1 202 ? -23.632 5.243 42.155 1.00 93.31 202 THR A O 1
ATOM 1562 N N . SER A 1 203 ? -23.617 3.859 40.382 1.00 91.56 203 SER A N 1
ATOM 1563 C CA . SER A 1 203 ? -24.576 2.902 40.948 1.00 91.56 203 SER A CA 1
ATOM 1564 C C . SER A 1 203 ? -24.071 2.267 42.253 1.00 91.56 203 SER A C 1
ATOM 1566 O O . SER A 1 203 ? -24.844 2.052 43.190 1.00 91.56 203 SER A O 1
ATOM 1568 N N . MET A 1 204 ? -22.762 2.013 42.355 1.00 92.88 204 MET A N 1
ATOM 1569 C CA . MET A 1 204 ? -22.129 1.500 43.568 1.00 92.88 204 MET A CA 1
ATOM 1570 C C . MET A 1 204 ? -22.214 2.527 44.699 1.00 92.88 204 MET A C 1
ATOM 1572 O O . MET A 1 204 ? -22.664 2.191 45.791 1.00 92.88 204 MET A O 1
ATOM 1576 N N . ASN A 1 205 ? -21.874 3.789 44.427 1.00 91.81 205 ASN A N 1
ATOM 1577 C CA . ASN A 1 205 ? -21.966 4.873 45.406 1.00 91.81 205 ASN A CA 1
ATOM 1578 C C . ASN A 1 205 ? -23.398 5.076 45.921 1.00 91.81 205 ASN A C 1
ATOM 1580 O O . ASN A 1 205 ? -23.602 5.303 47.116 1.00 91.81 205 ASN A O 1
ATOM 1584 N N . GLU A 1 206 ? -24.403 4.977 45.050 1.00 92.06 206 GLU A N 1
ATOM 1585 C CA . GLU A 1 206 ? -25.811 5.047 45.451 1.00 92.06 206 GLU A CA 1
ATOM 1586 C C . GLU A 1 206 ? -26.206 3.887 46.368 1.00 92.06 206 GLU A C 1
ATOM 1588 O O . GLU A 1 206 ? -26.811 4.112 47.423 1.00 92.06 206 GLU A O 1
ATOM 1593 N N . ARG A 1 207 ? -25.809 2.657 46.017 1.00 92.69 207 ARG A N 1
ATOM 1594 C CA . ARG A 1 207 ? -26.041 1.468 46.849 1.00 92.69 207 ARG A CA 1
ATOM 1595 C C . ARG A 1 207 ? -25.355 1.592 48.207 1.00 92.69 207 ARG A C 1
ATOM 1597 O O . ARG A 1 207 ? -26.008 1.360 49.222 1.00 92.69 207 ARG A O 1
ATOM 1604 N N . THR A 1 208 ? -24.101 2.037 48.254 1.00 90.81 208 THR A N 1
ATOM 1605 C CA . THR A 1 208 ? -23.367 2.275 49.506 1.00 90.81 208 THR A CA 1
ATOM 1606 C C . THR A 1 208 ? -24.061 3.334 50.363 1.00 90.81 208 THR A C 1
ATOM 1608 O O . THR A 1 208 ? -24.254 3.141 51.561 1.00 90.81 208 THR A O 1
ATOM 1611 N N . ARG A 1 209 ? -24.533 4.439 49.768 1.00 91.50 209 ARG A N 1
ATOM 1612 C CA . ARG A 1 209 ? -25.300 5.466 50.498 1.00 91.50 209 ARG A CA 1
ATOM 1613 C C . ARG A 1 209 ? -26.604 4.920 51.080 1.00 91.50 209 ARG A C 1
ATOM 1615 O O . ARG A 1 209 ? -26.960 5.278 52.203 1.00 91.50 209 ARG A O 1
ATOM 1622 N N . LEU A 1 210 ? -27.317 4.073 50.338 1.00 89.44 210 LEU A N 1
ATOM 1623 C CA . LEU A 1 210 ? -28.520 3.388 50.820 1.00 89.44 210 LEU A CA 1
ATOM 1624 C C . LEU A 1 210 ? -28.200 2.438 51.978 1.00 89.44 210 LEU A C 1
ATOM 1626 O O . LEU A 1 210 ? -28.884 2.486 53.000 1.00 89.44 210 LEU A O 1
ATOM 1630 N N . GLN A 1 211 ? -27.135 1.644 51.861 1.00 89.06 211 GLN A N 1
ATOM 1631 C CA . GLN A 1 211 ? -26.665 0.759 52.929 1.00 89.06 211 GLN A CA 1
ATOM 1632 C C . GLN A 1 211 ? -26.313 1.545 54.197 1.00 89.06 211 GLN A C 1
ATOM 1634 O O . GLN A 1 211 ? -26.788 1.200 55.276 1.00 89.06 211 GLN A O 1
ATOM 1639 N N . LEU A 1 212 ? -25.597 2.666 54.066 1.00 87.62 212 LEU A N 1
ATOM 1640 C CA . LEU A 1 212 ? -25.284 3.550 55.191 1.00 87.62 212 LEU A CA 1
ATOM 1641 C C . LEU A 1 212 ? -26.545 4.142 55.833 1.00 87.62 212 LEU A C 1
ATOM 1643 O O . LEU A 1 212 ? -26.619 4.263 57.055 1.00 87.62 212 LEU A O 1
ATOM 1647 N N . ARG A 1 213 ? -27.563 4.513 55.044 1.00 86.50 213 ARG A N 1
ATOM 1648 C CA . ARG A 1 213 ? -28.844 4.997 55.592 1.00 86.50 213 ARG A CA 1
ATOM 1649 C C . ARG A 1 213 ? -29.573 3.906 56.370 1.00 86.50 213 ARG A C 1
ATOM 1651 O O . ARG A 1 213 ? -30.021 4.179 57.480 1.00 86.50 213 ARG A O 1
ATOM 1658 N N . LEU A 1 214 ? -29.655 2.694 55.823 1.00 87.62 214 LEU A N 1
ATOM 1659 C CA . LEU A 1 214 ? -30.289 1.557 56.493 1.00 87.62 214 LEU A CA 1
ATOM 1660 C C . LEU A 1 214 ? -29.557 1.193 57.789 1.00 87.62 214 LEU A C 1
ATOM 1662 O O . LEU A 1 214 ? -30.189 1.040 58.834 1.00 87.62 214 LEU A O 1
ATOM 1666 N N . GLN A 1 215 ? -28.227 1.159 57.759 1.00 86.25 215 GLN A N 1
ATOM 1667 C CA . GLN A 1 215 ? -27.415 0.932 58.950 1.00 86.25 215 GLN A CA 1
ATOM 1668 C C . GLN A 1 215 ? -27.681 2.001 60.016 1.00 86.25 215 GLN A C 1
ATOM 1670 O O . GLN A 1 215 ? -27.961 1.668 61.165 1.00 86.25 215 GLN A O 1
ATOM 1675 N N . ARG A 1 216 ? -27.729 3.285 59.632 1.00 81.31 216 ARG A N 1
ATOM 1676 C CA . ARG A 1 216 ? -28.080 4.374 60.559 1.00 81.31 216 ARG A CA 1
ATOM 1677 C C . ARG A 1 216 ? -29.484 4.229 61.145 1.00 81.31 216 ARG A C 1
ATOM 1679 O O . ARG A 1 216 ? -29.677 4.605 62.299 1.00 81.31 216 ARG A O 1
ATOM 1686 N N . THR A 1 217 ? -30.456 3.720 60.384 1.00 83.00 217 THR A N 1
ATOM 1687 C CA . THR A 1 217 ? -31.806 3.465 60.916 1.00 83.00 217 THR A CA 1
ATOM 1688 C C . THR A 1 217 ? -31.830 2.301 61.908 1.00 83.00 217 THR A C 1
ATOM 1690 O O . THR A 1 217 ? -32.478 2.418 62.945 1.00 83.00 217 THR A O 1
ATOM 1693 N N . VAL A 1 218 ? -31.072 1.227 61.657 1.00 85.88 218 VAL A N 1
ATOM 1694 C CA . VAL A 1 218 ? -30.947 0.088 62.586 1.00 85.88 218 VAL A CA 1
ATOM 1695 C C . VAL A 1 218 ? -30.214 0.500 63.863 1.00 85.88 218 VAL A C 1
ATOM 1697 O O . VAL A 1 218 ? -30.636 0.142 64.959 1.00 85.88 218 VAL A O 1
ATOM 1700 N N . GLU A 1 219 ? -29.172 1.323 63.745 1.00 80.94 219 GLU A N 1
ATOM 1701 C CA . GLU A 1 219 ? -28.483 1.914 64.896 1.00 80.94 219 GLU A CA 1
ATOM 1702 C C . GLU A 1 219 ? -29.407 2.810 65.735 1.00 80.94 219 GLU A C 1
ATOM 1704 O O . GLU A 1 219 ? -29.319 2.823 66.957 1.00 80.94 219 GLU A O 1
ATOM 1709 N N . GLY A 1 220 ? -30.321 3.557 65.108 1.00 81.81 220 GLY A N 1
ATOM 1710 C CA . GLY A 1 220 ? -31.314 4.346 65.843 1.00 81.81 220 GLY A CA 1
ATOM 1711 C C . GLY A 1 220 ? -32.270 3.472 66.661 1.00 81.81 220 GLY A C 1
ATOM 1712 O O . GLY A 1 220 ? -32.599 3.808 67.797 1.00 81.81 220 GLY A O 1
ATOM 1713 N N . LEU A 1 221 ? -32.671 2.323 66.108 1.00 84.50 221 LEU A N 1
ATOM 1714 C CA . LEU A 1 221 ? -33.518 1.352 66.799 1.00 84.50 221 LEU A CA 1
ATOM 1715 C C . LEU A 1 221 ? -32.769 0.632 67.934 1.00 84.50 221 LEU A C 1
ATOM 1717 O O . LEU A 1 221 ? -33.363 0.361 68.979 1.00 84.50 221 LEU A O 1
ATOM 1721 N N . SER A 1 222 ? -31.470 0.357 67.770 1.00 85.00 222 SER A N 1
ATOM 1722 C CA . SER A 1 222 ? -30.672 -0.303 68.810 1.00 85.00 222 SER A CA 1
ATOM 1723 C C . SER A 1 222 ? -30.522 0.558 70.064 1.00 85.00 222 SER A C 1
ATOM 1725 O O . SER A 1 222 ? -30.548 0.010 71.161 1.00 85.00 222 SER A O 1
ATOM 1727 N N . VAL A 1 223 ? -30.468 1.891 69.936 1.00 85.44 223 VAL A N 1
ATOM 1728 C CA . VAL A 1 223 ? -30.499 2.807 71.092 1.00 85.44 223 VAL A CA 1
ATOM 1729 C C . VAL A 1 223 ? -31.751 2.566 71.934 1.00 85.44 223 VAL A C 1
ATOM 1731 O O . VAL A 1 223 ? -31.638 2.400 73.143 1.00 85.44 223 VAL A O 1
ATOM 1734 N N . ALA A 1 224 ? -32.929 2.473 71.308 1.00 84.19 224 ALA A N 1
ATOM 1735 C CA . ALA A 1 224 ? -34.178 2.226 72.028 1.00 84.19 224 ALA A CA 1
ATOM 1736 C C . ALA A 1 224 ? -34.182 0.854 72.728 1.00 84.19 224 ALA A C 1
ATOM 1738 O O . ALA A 1 224 ? -34.532 0.767 73.905 1.00 84.19 224 ALA A O 1
ATOM 1739 N N . ALA A 1 225 ? -33.745 -0.201 72.031 1.00 87.31 225 ALA A N 1
ATOM 1740 C CA . ALA A 1 225 ? -33.668 -1.547 72.597 1.00 87.31 225 ALA A CA 1
ATOM 1741 C C . ALA A 1 225 ? -32.682 -1.626 73.778 1.00 87.31 225 ALA A C 1
ATOM 1743 O O . ALA A 1 225 ? -33.034 -2.128 74.843 1.00 87.31 225 ALA A O 1
ATOM 1744 N N . ILE A 1 226 ? -31.468 -1.084 73.624 1.00 86.56 226 ILE A N 1
ATOM 1745 C CA . ILE A 1 226 ? -30.436 -1.074 74.671 1.00 86.56 226 ILE A CA 1
ATOM 1746 C C . ILE A 1 226 ? -30.901 -0.247 75.873 1.00 86.56 226 ILE A C 1
ATOM 1748 O O . ILE A 1 226 ? -30.763 -0.699 77.007 1.00 86.56 226 ILE A O 1
ATOM 1752 N N . SER A 1 227 ? -31.486 0.935 75.651 1.00 85.12 227 SER A N 1
ATOM 1753 C CA . SER A 1 227 ? -32.011 1.767 76.738 1.00 85.12 227 SER A CA 1
ATOM 1754 C C . SER A 1 227 ? -33.089 1.049 77.547 1.00 85.12 227 SER A C 1
ATOM 1756 O O . SER A 1 227 ? -33.057 1.132 78.772 1.00 85.12 227 SER A O 1
ATOM 1758 N N . TYR A 1 228 ? -33.994 0.306 76.899 1.00 87.12 228 TYR A N 1
ATOM 1759 C CA . TYR A 1 228 ? -34.988 -0.507 77.604 1.00 87.12 228 TYR A CA 1
ATOM 1760 C C . TYR A 1 228 ? -34.324 -1.568 78.491 1.00 87.12 228 TYR A C 1
ATOM 1762 O O . TYR A 1 228 ? -34.611 -1.621 79.684 1.00 87.12 228 TYR A O 1
ATOM 1770 N N . TYR A 1 229 ? -33.378 -2.345 77.948 1.00 88.44 229 TYR A N 1
ATOM 1771 C CA . TYR A 1 229 ? -32.663 -3.363 78.725 1.00 88.44 229 TYR A CA 1
ATOM 1772 C C . TYR A 1 229 ? -31.905 -2.776 79.919 1.00 88.44 229 TYR A C 1
ATOM 1774 O O . TYR A 1 229 ? -31.949 -3.351 81.004 1.00 88.44 229 TYR A O 1
ATOM 1782 N N . VAL A 1 230 ? -31.238 -1.630 79.749 1.00 86.38 230 VAL A N 1
ATOM 1783 C CA . VAL A 1 230 ? -30.526 -0.949 80.843 1.00 86.38 230 VAL A CA 1
ATOM 1784 C C . VAL A 1 230 ? -31.500 -0.518 81.939 1.00 86.38 230 VAL A C 1
ATOM 1786 O O . VAL A 1 230 ? -31.236 -0.769 83.112 1.00 86.38 230 VAL A O 1
ATOM 1789 N N . VAL A 1 231 ? -32.636 0.086 81.576 1.00 84.75 231 VAL A N 1
ATOM 1790 C CA . VAL A 1 231 ? -33.667 0.487 82.546 1.00 84.75 231 VAL A CA 1
ATOM 1791 C C . VAL A 1 231 ? -34.228 -0.727 83.285 1.00 84.75 231 VAL A C 1
ATOM 1793 O O . VAL A 1 231 ? -34.318 -0.689 84.509 1.00 84.75 231 VAL A O 1
ATOM 1796 N N . SER A 1 232 ? -34.552 -1.816 82.580 1.00 80.81 232 SER A N 1
ATOM 1797 C CA . SER A 1 232 ? -35.028 -3.059 83.202 1.00 80.81 232 SER A CA 1
ATOM 1798 C C . SER A 1 232 ? -34.005 -3.654 84.171 1.00 80.81 232 SER A C 1
ATOM 1800 O O . SER A 1 232 ? -34.386 -4.143 85.231 1.00 80.81 232 SER A O 1
ATOM 1802 N N . LEU A 1 233 ? -32.710 -3.582 83.847 1.00 83.88 233 LEU A N 1
ATOM 1803 C CA . LEU A 1 233 ? -31.645 -4.071 84.722 1.00 83.88 233 LEU A CA 1
ATOM 1804 C C . LEU A 1 233 ? -31.508 -3.213 85.990 1.00 83.88 233 LEU A C 1
ATOM 1806 O O . LEU A 1 233 ? -31.349 -3.754 87.080 1.00 83.88 233 LEU A O 1
ATOM 1810 N N . VAL A 1 234 ? -31.603 -1.885 85.856 1.00 82.75 234 VAL A N 1
ATOM 1811 C CA . VAL A 1 234 ? -31.589 -0.953 86.999 1.00 82.75 234 VAL A CA 1
ATOM 1812 C C . VAL A 1 234 ? -32.811 -1.162 87.890 1.00 82.75 234 VAL A C 1
ATOM 1814 O O . VAL A 1 234 ? -32.672 -1.165 89.108 1.00 82.75 234 VAL A O 1
ATOM 1817 N N . HIS A 1 235 ? -33.987 -1.377 87.296 1.00 79.38 235 HIS A N 1
ATOM 1818 C CA . HIS A 1 235 ? -35.212 -1.676 88.031 1.00 79.38 235 HIS A CA 1
ATOM 1819 C C . HIS A 1 235 ? -35.076 -2.960 88.857 1.00 79.38 235 HIS A C 1
ATOM 1821 O O . HIS A 1 235 ? -35.314 -2.932 90.059 1.00 79.38 235 HIS A O 1
ATOM 1827 N N . LEU A 1 236 ? -34.599 -4.049 88.242 1.00 78.31 236 LEU A N 1
ATOM 1828 C CA . LEU A 1 236 ? -34.400 -5.330 88.923 1.00 78.31 236 LEU A CA 1
ATOM 1829 C C . LEU A 1 236 ? -33.359 -5.240 90.052 1.00 78.31 236 LEU A C 1
ATOM 1831 O O . LEU A 1 236 ? -33.520 -5.863 91.097 1.00 78.31 236 LEU A O 1
ATOM 1835 N N . LEU A 1 237 ? -32.292 -4.455 89.860 1.00 78.94 237 LEU A N 1
ATOM 1836 C CA . LEU A 1 237 ? -31.311 -4.186 90.915 1.00 78.94 237 LEU A CA 1
ATOM 1837 C C . LEU A 1 237 ? -31.919 -3.383 92.071 1.00 78.94 237 LEU A C 1
ATOM 1839 O O . LEU A 1 237 ? -31.646 -3.701 93.224 1.00 78.94 237 LEU A O 1
ATOM 1843 N N . ALA A 1 238 ? -32.732 -2.365 91.777 1.00 76.00 238 ALA A N 1
ATOM 1844 C CA . ALA A 1 238 ? -33.407 -1.565 92.797 1.00 76.00 238 ALA A CA 1
ATOM 1845 C C . ALA A 1 238 ? -34.420 -2.403 93.593 1.00 76.00 238 ALA A C 1
ATOM 1847 O O . ALA A 1 238 ? -34.437 -2.338 94.816 1.00 76.00 238 ALA A O 1
ATOM 1848 N N . GLU A 1 239 ? -35.209 -3.236 92.913 1.00 72.12 239 GLU A N 1
ATOM 1849 C CA . GLU A 1 239 ? -36.160 -4.160 93.539 1.00 72.12 239 GLU A CA 1
ATOM 1850 C C . GLU A 1 239 ? -35.439 -5.216 94.394 1.00 72.12 239 GLU A C 1
ATOM 1852 O O . GLU A 1 239 ? -35.806 -5.426 95.546 1.00 72.12 239 GLU A O 1
ATOM 1857 N N . GLY A 1 240 ? -34.338 -5.798 93.901 1.00 71.75 240 GLY A N 1
ATOM 1858 C CA . GLY A 1 240 ? -33.535 -6.764 94.659 1.00 71.75 240 GLY A CA 1
ATOM 1859 C C . GLY A 1 240 ? -32.814 -6.178 95.883 1.00 71.75 240 GLY A C 1
ATOM 1860 O O . GLY A 1 240 ? -32.648 -6.875 96.884 1.00 71.75 240 GLY A O 1
ATOM 1861 N N . LEU A 1 241 ? -32.396 -4.907 95.839 1.00 70.12 241 LEU A N 1
ATOM 1862 C CA . LEU A 1 241 ? -31.831 -4.196 96.998 1.00 70.12 241 LEU A CA 1
ATOM 1863 C C . LEU A 1 241 ? -32.903 -3.892 98.059 1.00 70.12 241 LEU A C 1
ATOM 1865 O O . LEU A 1 241 ? -32.648 -4.077 99.256 1.00 70.12 241 LEU A O 1
ATOM 1869 N N . HIS A 1 242 ? -34.108 -3.545 97.600 1.00 64.06 242 HIS A N 1
ATOM 1870 C CA . HIS A 1 242 ? -35.276 -3.291 98.437 1.00 64.06 242 HIS A CA 1
ATOM 1871 C C . HIS A 1 242 ? -35.782 -4.560 99.132 1.00 64.06 242 HIS A C 1
ATOM 1873 O O . HIS A 1 242 ? -35.905 -4.602 100.359 1.00 64.06 242 HIS A O 1
ATOM 1879 N N . GLU A 1 243 ? -35.983 -5.645 98.380 1.00 60.12 243 GLU A N 1
ATOM 1880 C CA . GLU A 1 243 ? -36.373 -6.947 98.931 1.00 60.12 243 GLU A CA 1
ATOM 1881 C C . GLU A 1 243 ? -35.271 -7.550 99.817 1.00 60.12 243 GLU A C 1
ATOM 1883 O O . GLU A 1 243 ? -35.564 -8.167 100.842 1.00 60.12 243 GLU A O 1
ATOM 1888 N N . GLY A 1 244 ? -33.996 -7.303 99.497 1.00 58.97 244 GLY A N 1
ATOM 1889 C CA . GLY A 1 244 ? -32.836 -7.750 100.273 1.00 58.97 244 GL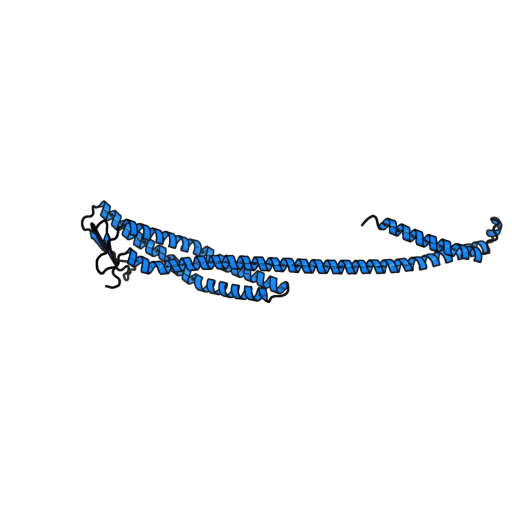Y A CA 1
ATOM 1890 C C . GLY A 1 244 ? -32.601 -7.020 101.604 1.00 58.97 244 GLY A C 1
ATOM 1891 O O . GLY A 1 244 ? -31.687 -7.404 102.333 1.00 58.97 244 GLY A O 1
ATOM 1892 N N . HIS A 1 245 ? -33.395 -5.991 101.939 1.00 53.09 245 HIS A N 1
ATOM 1893 C CA . HIS A 1 245 ? -33.279 -5.178 103.168 1.00 53.09 245 HIS A CA 1
ATOM 1894 C C . HIS A 1 245 ? -31.920 -4.460 103.333 1.00 53.09 245 HIS A C 1
ATOM 1896 O O . HIS A 1 245 ? -31.558 -4.034 104.433 1.00 53.09 245 HIS A O 1
ATOM 1902 N N . LEU A 1 246 ? -31.157 -4.295 102.249 1.00 50.94 246 LEU A N 1
ATOM 1903 C CA . LEU A 1 246 ? -29.868 -3.591 102.261 1.00 50.94 246 LEU A CA 1
ATOM 1904 C C . LEU A 1 246 ? -30.040 -2.063 102.292 1.00 50.94 246 LEU A C 1
ATOM 1906 O O . LEU A 1 246 ? -29.142 -1.354 102.747 1.00 50.94 246 LEU A O 1
ATOM 1910 N N . ASP A 1 247 ? -31.211 -1.560 101.902 1.00 48.72 247 ASP A N 1
ATOM 1911 C CA . ASP A 1 247 ? -31.564 -0.134 101.91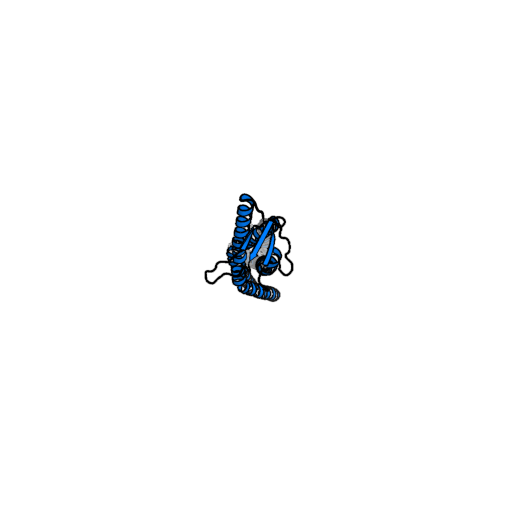9 1.00 48.72 247 ASP A CA 1
ATOM 1912 C C . ASP A 1 247 ? -31.535 0.457 103.344 1.00 48.72 247 ASP A C 1
ATOM 1914 O O . ASP A 1 247 ? -31.097 1.592 103.563 1.00 48.72 247 ASP A O 1
ATOM 1918 N N . ALA A 1 248 ? -31.890 -0.355 104.347 1.00 48.03 248 ALA A N 1
ATOM 1919 C CA . ALA A 1 248 ? -31.851 0.019 105.761 1.00 48.03 248 ALA A CA 1
ATOM 1920 C C . ALA A 1 248 ? -30.418 0.191 106.310 1.00 48.03 248 ALA A C 1
ATOM 1922 O O . ALA A 1 248 ? -30.227 0.875 107.314 1.00 48.03 248 ALA A O 1
ATOM 1923 N N . ALA A 1 249 ? -29.400 -0.383 105.655 1.00 47.41 249 ALA A N 1
ATOM 1924 C CA . ALA A 1 249 ? -27.997 -0.248 106.058 1.00 47.41 249 ALA A CA 1
ATOM 1925 C C . ALA A 1 249 ? -27.327 1.033 105.518 1.00 47.41 249 ALA A C 1
ATOM 1927 O O . ALA A 1 249 ? -26.276 1.428 106.022 1.00 47.41 249 ALA A O 1
ATOM 1928 N N . VAL A 1 250 ? -27.925 1.688 104.513 1.00 51.19 250 VAL A N 1
ATOM 1929 C CA . VAL A 1 250 ? -27.369 2.879 103.836 1.00 51.19 250 VAL A CA 1
ATOM 1930 C C . VAL A 1 250 ? -28.185 4.155 104.122 1.00 51.19 250 VAL A C 1
ATOM 1932 O O . VAL A 1 250 ? -27.707 5.259 103.871 1.00 51.19 250 VAL A O 1
ATOM 1935 N N . GLY A 1 251 ? -29.367 4.042 104.743 1.00 49.91 251 GLY A N 1
ATOM 1936 C CA . GLY A 1 251 ? -30.136 5.188 105.258 1.00 49.91 251 GLY A CA 1
ATOM 1937 C C . GLY A 1 251 ? -30.918 5.970 104.198 1.00 49.91 251 GLY A C 1
ATOM 1938 O O . GLY A 1 251 ? -31.269 7.126 104.423 1.00 49.91 251 GLY A O 1
ATOM 1939 N N . LEU A 1 252 ? -31.185 5.356 103.045 1.00 53.22 252 LEU A N 1
ATOM 1940 C CA . LEU A 1 252 ? -31.996 5.928 101.974 1.00 53.22 252 LEU A CA 1
ATOM 1941 C C . LEU A 1 252 ? -33.201 5.010 101.746 1.00 53.22 252 LEU A C 1
ATOM 1943 O O . LEU A 1 252 ? -33.042 3.900 101.248 1.00 53.22 252 LEU A O 1
ATOM 1947 N N . GLU A 1 253 ? -34.401 5.468 102.107 1.00 53.91 253 GLU A N 1
ATOM 1948 C CA . GLU A 1 253 ? -35.663 4.812 101.739 1.00 53.91 253 GLU A CA 1
ATOM 1949 C C . GLU A 1 253 ? -35.894 5.019 100.236 1.00 53.91 253 GLU A C 1
ATOM 1951 O O . GLU A 1 253 ? -36.535 5.972 99.793 1.00 53.91 253 GLU A O 1
ATOM 1956 N N . LEU A 1 254 ? -35.261 4.173 99.426 1.00 57.03 254 LEU A N 1
ATOM 1957 C CA . LEU A 1 254 ? -35.352 4.240 97.977 1.00 57.03 254 LEU A CA 1
ATOM 1958 C C . LEU A 1 254 ? -36.645 3.563 97.537 1.00 57.03 254 LEU A C 1
ATOM 1960 O O . LEU A 1 254 ? -36.701 2.349 97.386 1.00 57.03 254 LEU A O 1
ATOM 1964 N N . GLU A 1 255 ? -37.691 4.354 97.308 1.00 64.06 255 GLU A N 1
ATOM 1965 C CA . GLU A 1 255 ? -38.900 3.857 96.657 1.00 64.06 255 GLU A CA 1
ATOM 1966 C C . GLU A 1 255 ? -38.536 3.408 95.225 1.00 64.06 255 GLU A C 1
ATOM 1968 O O . GLU A 1 255 ? -38.126 4.245 94.405 1.00 64.06 255 GLU A O 1
ATOM 1973 N N . PRO A 1 256 ? -38.667 2.109 94.885 1.00 62.25 256 PRO A N 1
ATOM 1974 C CA . PRO A 1 256 ? -38.183 1.574 93.612 1.00 62.25 256 PRO A CA 1
ATOM 1975 C C . PRO A 1 256 ? -38.766 2.312 92.400 1.00 62.25 256 PRO A C 1
ATOM 1977 O O . PRO A 1 256 ? -38.070 2.546 91.411 1.00 62.25 256 PRO A O 1
ATOM 1980 N N . GLY A 1 257 ? -40.016 2.779 92.491 1.00 68.31 257 GLY A N 1
ATOM 1981 C CA . GLY A 1 257 ? -40.665 3.571 91.443 1.00 68.31 257 GLY A CA 1
ATOM 1982 C C . GLY A 1 257 ? -39.961 4.900 91.138 1.00 68.31 257 GLY A C 1
ATOM 1983 O O . GLY A 1 257 ? -39.800 5.255 89.969 1.00 68.31 257 GLY A O 1
ATOM 1984 N N . LEU A 1 258 ? -39.475 5.605 92.164 1.00 73.19 258 LEU A N 1
ATOM 1985 C CA . LEU A 1 258 ? -38.803 6.905 92.040 1.00 73.19 258 LEU A CA 1
ATOM 1986 C C . LEU A 1 258 ? -37.398 6.759 91.440 1.00 73.19 258 LEU A C 1
ATOM 1988 O O . LEU A 1 258 ? -37.014 7.528 90.553 1.00 73.19 258 LEU A O 1
ATOM 1992 N N . VAL A 1 259 ? -36.665 5.720 91.854 1.00 74.38 259 VAL A N 1
ATOM 1993 C CA . VAL A 1 259 ? -35.355 5.368 91.281 1.00 74.38 259 VAL A CA 1
ATOM 1994 C C . VAL A 1 259 ? -35.494 5.008 89.806 1.00 74.38 259 VAL A C 1
ATOM 1996 O O . VAL A 1 259 ? -34.734 5.499 88.970 1.00 74.38 259 VAL A O 1
ATOM 1999 N N . THR A 1 260 ? -36.506 4.210 89.462 1.00 73.25 260 THR A N 1
ATOM 2000 C CA . THR A 1 260 ? -36.743 3.797 88.074 1.00 73.25 260 THR A CA 1
ATOM 2001 C C . THR A 1 260 ? -37.154 4.989 87.200 1.00 73.25 260 THR A C 1
ATOM 2003 O O . THR A 1 260 ? -36.637 5.150 86.094 1.00 73.25 260 THR A O 1
ATOM 2006 N N . ALA A 1 261 ? -38.016 5.880 87.707 1.00 75.81 261 ALA A N 1
ATOM 2007 C CA . ALA A 1 261 ? -38.447 7.086 86.997 1.00 75.81 261 ALA A CA 1
ATOM 2008 C C . ALA A 1 261 ? -37.289 8.056 86.703 1.00 75.81 261 ALA A C 1
ATOM 2010 O O . ALA A 1 261 ? -37.245 8.647 85.622 1.00 75.81 261 ALA A O 1
ATOM 2011 N N . LEU A 1 262 ? -36.329 8.192 87.625 1.00 81.38 262 LEU A N 1
ATOM 2012 C CA . LEU A 1 262 ? -35.130 9.011 87.418 1.00 81.38 262 LEU A CA 1
ATOM 2013 C C . LEU A 1 262 ? -34.097 8.313 86.513 1.00 81.38 262 LEU A C 1
ATOM 2015 O O . LEU A 1 262 ? -33.405 8.972 85.735 1.00 81.38 262 LEU A O 1
ATOM 2019 N N . ALA A 1 263 ? -34.011 6.982 86.572 1.00 80.00 263 ALA A N 1
ATOM 2020 C CA . ALA A 1 263 ? -33.074 6.192 85.778 1.00 80.00 263 ALA A CA 1
ATOM 2021 C C . ALA A 1 263 ? -33.405 6.187 84.278 1.00 80.00 263 ALA A C 1
ATOM 2023 O O . ALA A 1 263 ? -32.486 6.173 83.463 1.00 80.00 263 ALA A O 1
ATOM 2024 N N . VAL A 1 264 ? -34.685 6.248 83.894 1.00 80.62 264 VAL A N 1
ATOM 2025 C CA . VAL A 1 264 ? -35.120 6.268 82.482 1.00 80.62 264 VAL A CA 1
ATOM 2026 C C . VAL A 1 264 ? -34.460 7.390 81.659 1.00 80.62 264 VAL A C 1
ATOM 2028 O O . VAL A 1 264 ? -33.773 7.075 80.682 1.00 80.62 264 VAL A O 1
ATOM 2031 N N . PRO A 1 265 ? -34.602 8.687 82.004 1.00 82.62 265 PRO A N 1
ATOM 2032 C CA . PRO A 1 265 ? -33.996 9.764 81.221 1.00 82.62 265 PRO A CA 1
ATOM 2033 C C . PRO A 1 265 ? -32.463 9.719 81.251 1.00 82.62 265 PRO A C 1
ATOM 2035 O O . PRO A 1 265 ? -31.825 10.010 80.238 1.00 82.62 265 PRO A O 1
ATOM 2038 N N . VAL A 1 266 ? -31.864 9.301 82.371 1.00 85.50 266 VAL A N 1
ATOM 2039 C CA . VAL A 1 266 ? -30.404 9.173 82.508 1.00 85.50 266 VAL A CA 1
ATOM 2040 C C . VAL A 1 266 ? -29.863 8.054 81.615 1.00 85.50 266 VAL A C 1
ATOM 2042 O O . VAL A 1 266 ? -28.898 8.275 80.886 1.00 85.50 266 VAL A O 1
ATOM 2045 N N . ALA A 1 267 ? -30.500 6.881 81.606 1.00 83.56 267 ALA A N 1
ATOM 2046 C CA . ALA A 1 267 ? -30.098 5.739 80.787 1.00 83.56 267 ALA A CA 1
ATOM 2047 C C . ALA A 1 267 ? -30.237 6.035 79.287 1.00 83.56 267 ALA A C 1
ATOM 2049 O O . ALA A 1 267 ? -29.331 5.732 78.510 1.00 83.56 267 ALA A O 1
ATOM 2050 N N . VAL A 1 268 ? -31.332 6.680 78.870 1.00 83.81 268 VAL A N 1
ATOM 2051 C CA . VAL A 1 268 ? -31.531 7.088 77.470 1.00 83.81 268 VAL A CA 1
ATOM 2052 C C . VAL A 1 268 ? -30.466 8.096 77.035 1.00 83.81 268 VAL A C 1
ATOM 2054 O O . VAL A 1 268 ? -29.833 7.909 75.995 1.00 83.81 268 VAL A O 1
ATOM 2057 N N . LEU A 1 269 ? -30.207 9.136 77.837 1.00 86.25 269 LEU A N 1
ATOM 2058 C CA . LEU A 1 269 ? -29.177 10.132 77.528 1.00 86.25 269 LEU A CA 1
ATOM 2059 C C . LEU A 1 269 ? -27.768 9.528 77.521 1.00 86.25 269 LEU A C 1
ATOM 2061 O O . LEU A 1 269 ? -26.964 9.876 76.652 1.00 86.25 269 LEU A O 1
ATOM 2065 N N . ALA A 1 270 ? -27.464 8.609 78.440 1.00 86.44 270 ALA A N 1
ATOM 2066 C CA . ALA A 1 270 ? -26.175 7.925 78.515 1.00 86.44 270 ALA A CA 1
ATOM 2067 C C . ALA A 1 270 ? -25.930 7.027 77.292 1.00 86.44 270 ALA A C 1
ATOM 2069 O O . ALA A 1 270 ? -24.890 7.144 76.644 1.00 86.44 270 ALA A O 1
ATOM 2070 N N . VAL A 1 271 ? -26.899 6.185 76.916 1.00 85.19 271 VAL A N 1
ATOM 2071 C CA . VAL A 1 271 ? -26.786 5.314 75.732 1.00 85.19 271 VAL A CA 1
ATOM 2072 C C . VAL A 1 271 ? -26.704 6.153 74.455 1.00 85.19 271 VAL A C 1
ATOM 2074 O O . VAL A 1 271 ? -25.842 5.909 73.610 1.00 85.19 271 VAL A O 1
ATOM 2077 N N . TRP A 1 272 ? -27.530 7.195 74.329 1.00 85.31 272 TRP A N 1
ATOM 2078 C CA . TRP A 1 272 ? -27.492 8.091 73.172 1.00 85.31 272 TRP A CA 1
ATOM 2079 C C . TRP A 1 272 ? -26.150 8.821 73.038 1.00 85.31 272 TRP A C 1
ATOM 2081 O O . TRP A 1 272 ? -25.580 8.883 71.947 1.00 85.31 272 TRP A O 1
ATOM 2091 N N . SER A 1 273 ? -25.611 9.352 74.138 1.00 84.38 273 SER A N 1
ATOM 2092 C CA . SER A 1 273 ? -24.325 10.060 74.135 1.00 84.38 273 SER A CA 1
ATOM 2093 C C . SER A 1 273 ? -23.134 9.128 73.892 1.00 84.38 273 SER A C 1
ATOM 2095 O O . SER A 1 273 ? -22.208 9.524 73.180 1.00 84.38 273 SER A O 1
ATOM 2097 N N . LEU A 1 274 ? -23.175 7.885 74.387 1.00 85.06 274 LEU A N 1
ATOM 2098 C CA . LEU A 1 274 ? -22.173 6.856 74.101 1.00 85.06 274 LEU A CA 1
ATOM 2099 C C . LEU A 1 274 ? -22.159 6.487 72.610 1.00 85.06 274 LEU A C 1
ATOM 2101 O O . LEU A 1 274 ? -21.111 6.562 71.969 1.00 85.06 274 LEU A O 1
ATOM 2105 N N . VAL A 1 275 ? -23.324 6.178 72.030 1.00 83.38 275 VAL A N 1
ATOM 2106 C CA . VAL A 1 275 ? -23.452 5.849 70.598 1.00 83.38 275 VAL A CA 1
ATOM 2107 C C . VAL A 1 275 ? -23.042 7.037 69.724 1.00 83.38 275 VAL A C 1
ATOM 2109 O O . VAL A 1 275 ? -22.322 6.875 68.736 1.00 83.38 275 VAL A O 1
ATOM 2112 N N . ARG A 1 276 ? -23.420 8.262 70.114 1.00 82.69 276 ARG A N 1
ATOM 2113 C CA . ARG A 1 276 ? -22.997 9.487 69.423 1.00 82.69 276 ARG A CA 1
ATOM 2114 C C . ARG A 1 276 ? -21.482 9.707 69.498 1.00 82.69 276 ARG A C 1
ATOM 2116 O O . ARG A 1 276 ? -20.896 10.126 68.503 1.00 82.69 276 ARG A O 1
ATOM 2123 N N . ARG A 1 277 ? -20.839 9.426 70.637 1.00 83.62 277 ARG A N 1
ATOM 2124 C CA . ARG A 1 277 ? -19.376 9.520 70.790 1.00 83.62 277 ARG A CA 1
ATOM 2125 C C . ARG A 1 277 ? -18.636 8.499 69.931 1.00 83.62 277 ARG A C 1
ATOM 2127 O O . ARG A 1 277 ? -17.676 8.875 69.269 1.00 83.62 277 ARG A O 1
ATOM 2134 N N . ILE A 1 278 ? -19.104 7.252 69.893 1.00 80.50 278 ILE A N 1
ATOM 2135 C CA . ILE A 1 278 ? -18.517 6.202 69.044 1.00 80.50 278 ILE A CA 1
ATOM 2136 C C . ILE A 1 278 ? -18.606 6.603 67.564 1.00 80.50 278 ILE A C 1
ATOM 2138 O O . ILE A 1 278 ? -17.630 6.447 66.832 1.00 80.50 278 ILE A O 1
ATOM 2142 N N . ARG A 1 279 ? -19.731 7.205 67.146 1.00 73.88 279 ARG A N 1
ATOM 2143 C CA . ARG A 1 279 ? -19.891 7.771 65.796 1.00 73.88 279 ARG A CA 1
ATOM 2144 C C . ARG A 1 279 ? -18.896 8.880 65.478 1.00 73.88 279 ARG A C 1
ATOM 2146 O O . ARG A 1 279 ? -18.335 8.877 64.392 1.00 73.88 279 ARG A O 1
ATOM 2153 N N . LEU A 1 280 ? -18.709 9.833 66.390 1.00 73.50 280 LEU A N 1
ATOM 2154 C CA . LEU A 1 280 ? -17.773 10.942 66.176 1.00 73.50 280 LEU A CA 1
ATOM 2155 C C . LEU A 1 280 ? -16.323 10.442 66.092 1.00 73.50 280 LEU A C 1
ATOM 2157 O O . LEU A 1 280 ? -15.559 10.955 65.293 1.00 73.50 280 LEU A O 1
ATOM 2161 N N . SER A 1 281 ? -15.978 9.394 66.841 1.00 71.69 281 SER A N 1
ATOM 2162 C CA . SER A 1 281 ? -14.651 8.766 66.801 1.00 71.69 281 SER A CA 1
ATOM 2163 C C . SER A 1 281 ? -14.366 7.973 65.519 1.00 71.69 281 SER A C 1
ATOM 2165 O O . SER A 1 281 ? -13.203 7.865 65.150 1.00 71.69 281 SER A O 1
ATOM 2167 N N . HIS A 1 282 ? -15.379 7.404 64.858 1.00 64.69 282 HIS A N 1
ATOM 2168 C CA . HIS A 1 282 ? -15.200 6.666 63.596 1.00 64.69 282 HIS A CA 1
ATOM 2169 C C . HIS A 1 282 ? -15.377 7.551 62.349 1.00 64.69 282 HIS A C 1
ATOM 2171 O O . HIS A 1 282 ? -15.164 7.076 61.242 1.00 64.69 282 HIS A O 1
ATOM 2177 N N . GLY A 1 283 ? -15.772 8.820 62.511 1.00 54.19 283 GLY A N 1
ATOM 2178 C CA . GLY A 1 283 ? -15.917 9.777 61.408 1.00 54.19 283 GLY A CA 1
ATOM 2179 C C . GLY A 1 283 ? -14.633 10.518 61.017 1.00 54.19 283 GLY A C 1
ATOM 2180 O O . GLY A 1 283 ? -14.649 11.202 60.003 1.00 54.19 283 GLY A O 1
ATOM 2181 N N . ASP A 1 284 ? -13.550 10.386 61.792 1.00 44.12 284 ASP A N 1
ATOM 2182 C CA . ASP A 1 284 ? -12.279 11.111 61.593 1.00 44.12 284 ASP A CA 1
ATOM 2183 C C . ASP A 1 284 ? -11.204 10.287 60.838 1.00 44.12 284 ASP A C 1
ATOM 2185 O O . ASP A 1 284 ? -10.045 10.701 60.753 1.00 44.12 284 ASP A O 1
ATOM 2189 N N . HIS A 1 285 ? -11.552 9.113 60.293 1.00 42.19 285 HIS A N 1
ATOM 2190 C CA . HIS A 1 285 ? -10.605 8.221 59.598 1.00 42.19 285 HIS A CA 1
ATOM 2191 C C . HIS A 1 285 ? -10.964 7.843 58.149 1.00 42.19 285 HIS A C 1
ATOM 2193 O O . HIS A 1 285 ? -10.249 7.022 57.579 1.00 42.19 285 HIS A O 1
ATOM 2199 N N . ASP A 1 286 ? -11.970 8.478 57.536 1.00 35.59 286 ASP A N 1
ATOM 2200 C CA . ASP A 1 286 ? -12.273 8.359 56.094 1.00 35.59 286 ASP A CA 1
ATOM 2201 C C . ASP A 1 286 ? -12.081 9.694 55.353 1.00 35.59 286 ASP A C 1
ATOM 2203 O O . ASP A 1 286 ? -12.667 10.711 55.798 1.00 35.59 286 ASP A O 1
#